Protein AF-A0A2N2TMZ2-F1 (afdb_monomer_lite)

Foldseek 3Di:
DDDPVPDDVVVQVVVVVVPDPDDDDDDLAQPPHPLDPCPDPVNVVLLVLQLQLLLVQDPNRNVLSVVLSVLCCSQAVPLSVLLSVLSVLLVVDDDLVSLLVSLVSLVVSLLVLLCLQFNADPDAQVPHHRHSVPSLVSLLSSLLVLDDPPDVCSVVSSVVLNVLSVVLNVLSVVSNPDDDDSSSNSNSSSSVSVSSSVSCVSHVPSRRPNNVNSVVVVVVVVVVVVVVVVVVVVVPDD

Sequence (238 aa):
MGNEDEKDEYETKELLKLGFATVDWEDRGAHQTIFDDFDTPQHFIQLKAVQGALASVLPNGDDDASELVMMLEDLNPKLFNALGSAVRALSAAKTEEDFAHVGISGRRYVEQLADALFPASTVPFNGRDVSAPKFKNRLWAFIDKSLPAEAPNRDNGLRSLGREIDRMIDAVNALLHGQPDQQSALRAFADLAKLTIALLQLDPAASRQPYRAFEQKIVDFFTQHFEDLRRGDGADAP

Structure (mmCIF, N/CA/C/O backbone):
data_AF-A0A2N2TMZ2-F1
#
_entry.id   AF-A0A2N2TMZ2-F1
#
loop_
_atom_site.group_PDB
_atom_site.id
_atom_site.type_symbol
_atom_site.label_atom_id
_atom_site.label_alt_id
_atom_site.label_comp_id
_atom_site.label_asym_id
_atom_site.label_entity_id
_atom_site.label_seq_id
_atom_site.pdbx_PDB_ins_code
_atom_site.Cartn_x
_atom_site.Cartn_y
_atom_site.Cartn_z
_atom_site.occupancy
_atom_site.B_iso_or_equiv
_atom_site.auth_seq_id
_atom_site.auth_comp_id
_atom_site.auth_asym_id
_atom_site.auth_atom_id
_atom_site.pdbx_PDB_model_num
ATOM 1 N N . MET A 1 1 ? 11.398 12.701 -14.801 1.00 52.47 1 MET A N 1
ATOM 2 C CA . MET A 1 1 ? 11.346 14.171 -14.683 1.00 52.47 1 MET A CA 1
ATOM 3 C C . MET A 1 1 ? 12.073 14.535 -13.401 1.00 52.47 1 MET A C 1
ATOM 5 O O . MET A 1 1 ? 11.442 14.642 -12.365 1.00 52.47 1 MET A O 1
ATOM 9 N N . GLY A 1 2 ? 13.400 14.642 -13.451 1.00 52.41 2 GLY A N 1
ATOM 10 C CA . GLY A 1 2 ? 14.211 15.080 -12.311 1.00 52.41 2 GLY A CA 1
ATOM 11 C C . GLY A 1 2 ? 15.045 16.281 -12.735 1.00 52.41 2 GLY A C 1
ATOM 12 O O . GLY A 1 2 ? 15.474 16.324 -13.890 1.00 52.41 2 GLY A O 1
ATOM 13 N N . ASN A 1 3 ? 15.240 17.251 -11.842 1.00 57.53 3 ASN A N 1
ATOM 14 C CA . ASN A 1 3 ? 16.141 18.375 -12.089 1.00 57.53 3 ASN A CA 1
ATOM 15 C C . ASN A 1 3 ? 17.568 17.830 -12.231 1.00 57.53 3 ASN A C 1
ATOM 17 O O . ASN A 1 3 ? 18.204 17.476 -11.242 1.00 57.53 3 ASN A O 1
ATOM 21 N N . GLU A 1 4 ? 18.077 17.726 -13.462 1.00 60.97 4 GLU A N 1
ATOM 22 C CA . GLU A 1 4 ? 19.467 17.305 -13.693 1.00 60.97 4 GLU A CA 1
ATOM 23 C C . GLU A 1 4 ? 20.467 18.286 -13.071 1.00 60.97 4 GLU A C 1
ATOM 25 O O . GLU A 1 4 ? 21.540 17.872 -12.644 1.00 60.97 4 GLU A O 1
ATOM 30 N N . ASP A 1 5 ? 20.059 19.548 -12.927 1.00 64.50 5 ASP A N 1
ATOM 31 C CA . ASP A 1 5 ? 20.839 20.625 -12.320 1.00 64.50 5 ASP A CA 1
ATOM 32 C C . ASP A 1 5 ? 21.028 20.471 -10.796 1.00 64.50 5 ASP A C 1
ATOM 34 O O . ASP A 1 5 ? 21.893 21.125 -10.217 1.00 64.50 5 ASP A O 1
ATOM 38 N N . GLU A 1 6 ? 20.248 19.606 -10.134 1.00 67.19 6 GLU A N 1
ATOM 39 C CA . GLU A 1 6 ? 20.353 19.328 -8.690 1.00 67.19 6 GLU A CA 1
ATOM 40 C C . GLU A 1 6 ? 21.213 18.093 -8.374 1.00 67.19 6 GLU A C 1
ATOM 42 O O . GLU A 1 6 ? 21.458 17.791 -7.205 1.00 67.19 6 GLU A O 1
ATOM 47 N N . LYS A 1 7 ? 21.695 17.371 -9.396 1.00 75.25 7 LYS A N 1
ATOM 48 C CA . LYS A 1 7 ? 22.526 16.179 -9.198 1.00 75.25 7 LYS A CA 1
ATOM 49 C C . LYS A 1 7 ? 23.945 16.573 -8.779 1.00 75.25 7 LYS A C 1
ATOM 51 O O . LYS A 1 7 ? 24.751 17.009 -9.599 1.00 75.25 7 LYS A O 1
ATOM 56 N N . ASP A 1 8 ? 24.283 16.349 -7.513 1.00 79.06 8 ASP A N 1
ATOM 57 C CA . ASP A 1 8 ? 25.649 16.500 -7.009 1.00 79.06 8 ASP A CA 1
ATOM 58 C C . ASP A 1 8 ? 26.537 15.282 -7.338 1.00 79.06 8 ASP A C 1
ATOM 60 O O . ASP A 1 8 ? 26.600 14.273 -6.626 1.00 79.06 8 ASP A O 1
ATOM 64 N N . GLU A 1 9 ? 27.293 15.377 -8.431 1.00 80.12 9 GLU A N 1
ATOM 65 C CA . GLU A 1 9 ? 28.252 14.336 -8.805 1.00 80.12 9 GLU A CA 1
ATOM 66 C C . GLU A 1 9 ? 29.344 14.076 -7.752 1.00 80.12 9 GLU A C 1
ATOM 68 O O . GLU A 1 9 ? 29.999 13.027 -7.802 1.00 80.12 9 GLU A O 1
ATOM 73 N N . TYR A 1 10 ? 29.605 15.016 -6.838 1.00 83.81 10 TYR A N 1
ATOM 74 C CA . TYR A 1 10 ? 30.615 14.843 -5.798 1.00 83.81 10 TYR A CA 1
ATOM 75 C C . TYR A 1 10 ? 30.203 13.753 -4.805 1.00 83.81 10 TYR A C 1
ATOM 77 O O . TYR A 1 10 ? 30.981 12.829 -4.561 1.00 83.81 10 TYR A O 1
ATOM 85 N N . GLU A 1 11 ? 28.968 13.799 -4.304 1.00 82.00 11 GLU A N 1
ATOM 86 C CA . GLU A 1 11 ? 28.440 12.814 -3.353 1.00 82.00 11 GLU A CA 1
ATOM 87 C C . GLU A 1 11 ? 28.419 11.401 -3.953 1.00 82.00 11 GLU A C 1
ATOM 89 O O . GLU A 1 11 ? 28.868 10.437 -3.327 1.00 82.00 11 GLU A O 1
ATOM 94 N N . THR A 1 12 ? 28.021 11.291 -5.224 1.00 85.69 12 THR A N 1
ATOM 95 C CA . THR A 1 12 ? 28.053 10.019 -5.966 1.00 85.69 12 THR A CA 1
ATOM 96 C C . THR A 1 12 ? 29.469 9.425 -5.992 1.00 85.69 12 THR A C 1
ATOM 98 O O . THR A 1 12 ? 29.664 8.230 -5.752 1.00 85.69 12 THR A O 1
ATOM 101 N N . LYS A 1 13 ? 30.487 10.260 -6.245 1.00 87.75 13 LYS A N 1
ATOM 102 C CA . LYS A 1 13 ? 31.897 9.835 -6.291 1.00 87.75 13 LYS A CA 1
ATOM 103 C C . LYS A 1 13 ? 32.423 9.433 -4.912 1.00 87.75 13 LYS A C 1
ATOM 105 O O . LYS A 1 13 ? 33.204 8.485 -4.834 1.00 87.75 13 LYS A O 1
ATOM 110 N N . GLU A 1 14 ? 32.022 10.114 -3.841 1.00 91.56 14 GLU A N 1
ATOM 111 C CA . GLU A 1 14 ? 32.416 9.749 -2.474 1.00 91.56 14 GLU A CA 1
ATOM 112 C C . GLU A 1 14 ? 31.798 8.414 -2.037 1.00 91.56 14 GLU A C 1
ATOM 114 O O . GLU A 1 14 ? 32.508 7.556 -1.514 1.00 91.56 14 GLU A O 1
ATOM 119 N N . LEU A 1 15 ? 30.520 8.170 -2.340 1.00 89.44 15 LEU A N 1
ATOM 120 C CA . LEU A 1 15 ? 29.873 6.888 -2.045 1.00 89.44 15 LEU A CA 1
ATOM 121 C C . LEU A 1 15 ? 30.542 5.727 -2.799 1.00 89.44 15 LEU A C 1
ATOM 123 O O . LEU A 1 15 ? 30.844 4.693 -2.206 1.00 89.44 15 LEU A O 1
ATOM 127 N N . LEU A 1 16 ? 30.899 5.899 -4.074 1.00 91.00 16 LEU A N 1
ATOM 128 C CA . LEU A 1 16 ? 31.661 4.874 -4.802 1.00 91.00 16 LEU A CA 1
ATOM 129 C C . LEU A 1 16 ? 33.028 4.586 -4.150 1.00 91.00 16 LEU A C 1
ATOM 131 O O . LEU A 1 16 ? 33.437 3.428 -4.056 1.00 91.00 16 LEU A O 1
ATOM 135 N N . LYS A 1 17 ? 33.724 5.611 -3.636 1.00 92.75 17 LYS A N 1
ATOM 136 C CA . LYS A 1 17 ? 34.998 5.432 -2.909 1.00 92.75 17 LYS A CA 1
ATOM 137 C C . LYS A 1 17 ? 34.835 4.674 -1.592 1.00 92.75 17 LYS A C 1
ATOM 139 O O . LYS A 1 17 ? 35.769 3.989 -1.179 1.00 92.75 17 LYS A O 1
ATOM 144 N N . LEU A 1 18 ? 33.672 4.770 -0.949 1.00 93.88 18 LEU A N 1
ATOM 145 C CA . LEU A 1 18 ? 33.341 4.016 0.264 1.00 93.88 18 LEU A CA 1
ATOM 146 C C . LEU A 1 18 ? 33.031 2.532 -0.009 1.00 93.88 18 LEU A C 1
ATOM 148 O O . LEU A 1 18 ? 32.805 1.776 0.934 1.00 93.88 18 LEU A O 1
ATOM 152 N N . GLY A 1 19 ? 33.071 2.094 -1.273 1.00 91.31 19 GLY A N 1
ATOM 153 C CA . GLY A 1 19 ? 32.939 0.688 -1.656 1.00 91.31 19 GLY A CA 1
ATOM 154 C C . GLY A 1 19 ? 31.527 0.268 -2.064 1.00 91.31 19 GLY A C 1
ATOM 155 O O . GLY A 1 19 ? 31.275 -0.928 -2.214 1.00 91.31 19 GLY A O 1
ATOM 156 N N . PHE A 1 20 ? 30.609 1.218 -2.269 1.00 89.06 20 PHE A N 1
ATOM 157 C CA . PHE A 1 20 ? 29.314 0.921 -2.879 1.00 89.06 20 PHE A CA 1
ATOM 158 C C . PHE A 1 20 ? 29.511 0.495 -4.341 1.00 89.06 20 PHE A C 1
ATOM 160 O O . PHE A 1 20 ? 30.222 1.149 -5.099 1.00 89.06 20 PHE A O 1
ATOM 167 N N . ALA A 1 21 ? 28.882 -0.614 -4.739 1.00 84.44 21 ALA A N 1
ATOM 168 C CA . ALA A 1 21 ? 29.056 -1.187 -6.077 1.00 84.44 21 ALA A CA 1
ATOM 169 C C . ALA A 1 21 ? 28.396 -0.343 -7.181 1.00 84.44 21 ALA A C 1
ATOM 171 O O . ALA A 1 21 ? 28.907 -0.267 -8.297 1.00 84.44 21 ALA A O 1
ATOM 172 N N . THR A 1 22 ? 27.264 0.284 -6.864 1.00 82.69 22 THR A N 1
ATOM 173 C CA . THR A 1 22 ? 26.482 1.137 -7.763 1.00 82.69 22 THR A CA 1
ATOM 174 C C . THR A 1 22 ? 25.854 2.260 -6.952 1.00 82.69 22 THR A C 1
ATOM 176 O O . THR A 1 22 ? 25.283 1.999 -5.893 1.00 82.69 22 THR A O 1
ATOM 179 N N . VAL A 1 23 ? 25.938 3.486 -7.457 1.00 82.50 23 VAL A N 1
ATOM 180 C CA . VAL A 1 23 ? 25.307 4.674 -6.875 1.00 82.50 23 VAL A CA 1
ATOM 181 C C . VAL A 1 23 ? 24.628 5.405 -8.021 1.00 82.50 23 VAL A C 1
ATOM 183 O O . VAL A 1 23 ? 25.269 5.660 -9.039 1.00 82.50 23 VAL A O 1
ATOM 186 N N . ASP A 1 24 ? 23.339 5.684 -7.873 1.00 79.56 24 ASP A N 1
ATOM 187 C CA . ASP A 1 24 ? 22.538 6.384 -8.872 1.00 79.56 24 ASP A CA 1
ATOM 188 C C . ASP A 1 24 ? 21.505 7.267 -8.169 1.00 79.56 24 ASP A C 1
ATOM 190 O O . ASP A 1 24 ? 21.185 7.058 -6.995 1.00 79.56 24 ASP A O 1
ATOM 194 N N . TRP A 1 25 ? 20.995 8.250 -8.897 1.00 81.00 25 TRP A N 1
ATOM 195 C CA . TRP A 1 25 ? 19.948 9.141 -8.424 1.00 81.00 25 TRP A CA 1
ATOM 196 C C . TRP A 1 25 ? 18.593 8.439 -8.462 1.00 81.00 25 TRP A C 1
ATOM 198 O O . TRP A 1 25 ? 18.271 7.714 -9.403 1.00 81.00 25 TRP A O 1
ATOM 208 N N . GLU A 1 26 ? 17.776 8.671 -7.439 1.00 77.38 26 GLU A N 1
ATOM 209 C CA . GLU A 1 26 ? 16.423 8.127 -7.387 1.00 77.38 26 GLU A CA 1
ATOM 210 C C . GLU A 1 26 ? 15.497 8.864 -8.365 1.00 77.38 26 GLU A C 1
ATOM 212 O O . GLU A 1 26 ? 15.385 10.091 -8.340 1.00 77.38 26 GLU A O 1
ATOM 217 N N . ASP A 1 27 ? 14.796 8.112 -9.219 1.00 82.00 27 ASP A N 1
ATOM 218 C CA . ASP A 1 27 ? 13.692 8.655 -10.008 1.00 82.00 27 ASP A CA 1
ATOM 219 C C . ASP A 1 27 ? 12.448 8.786 -9.123 1.00 82.00 27 ASP A C 1
ATOM 221 O O . ASP A 1 27 ? 11.776 7.797 -8.824 1.00 82.00 27 ASP A O 1
ATOM 225 N N . ARG A 1 28 ? 12.134 10.024 -8.731 1.00 81.06 28 ARG A N 1
ATOM 226 C CA . ARG A 1 28 ? 10.928 10.369 -7.962 1.00 81.06 28 ARG A CA 1
ATOM 227 C C . ARG A 1 28 ? 9.673 10.490 -8.835 1.00 81.06 28 ARG A C 1
ATOM 229 O O . ARG A 1 28 ? 8.671 11.056 -8.413 1.00 81.06 28 ARG A O 1
ATOM 236 N N . GLY A 1 29 ? 9.697 10.002 -10.072 1.00 86.94 29 GLY A N 1
ATOM 237 C CA . GLY A 1 29 ? 8.511 9.955 -10.918 1.00 86.94 29 GLY A CA 1
ATOM 238 C C . GLY A 1 29 ? 8.014 11.342 -11.307 1.00 86.94 29 GLY A C 1
ATOM 239 O O . GLY A 1 29 ? 8.749 12.131 -11.904 1.00 86.94 29 GLY A O 1
ATOM 240 N N . ALA A 1 30 ? 6.741 11.615 -11.014 1.00 89.31 30 ALA A N 1
ATOM 241 C CA . ALA A 1 30 ? 6.108 12.908 -11.270 1.00 89.31 30 ALA A CA 1
ATOM 242 C C . ALA A 1 30 ? 5.713 13.651 -9.982 1.00 89.31 30 ALA A C 1
ATOM 244 O O . ALA A 1 30 ? 4.910 14.586 -10.050 1.00 89.31 30 ALA A O 1
ATOM 245 N N . HIS A 1 31 ? 6.286 13.263 -8.838 1.00 87.12 31 HIS A N 1
ATOM 246 C CA . HIS A 1 31 ? 6.107 13.978 -7.576 1.00 87.12 31 HIS A CA 1
ATOM 247 C C . HIS A 1 31 ? 6.485 15.459 -7.716 1.00 87.12 31 HIS A C 1
ATOM 249 O O . HIS A 1 31 ? 7.440 15.799 -8.416 1.00 87.12 31 HIS A O 1
ATOM 255 N N . GLN A 1 32 ? 5.734 16.337 -7.046 1.00 86.62 32 GLN A N 1
ATOM 256 C CA . GLN A 1 32 ? 5.909 17.798 -7.053 1.00 86.62 32 GLN A CA 1
ATOM 257 C C . GLN A 1 32 ? 5.832 18.448 -8.448 1.00 86.62 32 GLN A C 1
ATOM 259 O O . GLN A 1 32 ? 6.293 19.571 -8.657 1.00 86.62 32 GLN A O 1
ATOM 264 N N . THR A 1 33 ? 5.236 17.760 -9.424 1.00 89.56 33 THR A N 1
ATOM 265 C CA . THR A 1 33 ? 4.959 18.318 -10.753 1.00 89.56 33 THR A CA 1
ATOM 266 C C . THR A 1 33 ? 3.472 18.630 -10.916 1.00 89.56 33 THR A C 1
ATOM 268 O O . THR A 1 33 ? 2.650 18.322 -10.060 1.00 89.56 33 THR A O 1
ATOM 271 N N . ILE A 1 34 ? 3.084 19.168 -12.075 1.00 89.50 34 ILE A N 1
ATOM 272 C CA . ILE A 1 34 ? 1.669 19.364 -12.438 1.00 89.50 34 ILE A CA 1
ATOM 273 C C . ILE A 1 34 ? 0.852 18.058 -12.504 1.00 89.50 34 ILE A C 1
ATOM 275 O O . ILE A 1 34 ? -0.376 18.109 -12.617 1.00 89.50 34 ILE A O 1
ATOM 279 N N . PHE A 1 35 ? 1.521 16.902 -12.493 1.00 92.50 35 PHE A N 1
ATOM 280 C CA . PHE A 1 35 ? 0.886 15.588 -12.504 1.00 92.50 35 PHE A CA 1
ATOM 281 C C . PHE A 1 35 ? 0.707 14.995 -11.105 1.00 92.50 35 PHE A C 1
ATOM 283 O O . PHE A 1 35 ? 0.058 13.958 -11.000 1.00 92.50 35 PHE A O 1
ATOM 290 N N . ASP A 1 36 ? 1.246 15.634 -10.064 1.00 90.69 36 ASP A N 1
ATOM 291 C CA . ASP A 1 36 ? 1.113 15.184 -8.682 1.00 90.69 36 ASP A CA 1
ATOM 292 C C . ASP A 1 36 ? -0.256 15.584 -8.110 1.00 90.69 36 ASP A C 1
ATOM 294 O O . ASP A 1 36 ? -0.516 16.750 -7.812 1.00 90.69 36 ASP A O 1
ATOM 298 N N . ASP A 1 37 ? -1.162 14.615 -7.989 1.00 89.94 37 ASP A N 1
ATOM 299 C CA . ASP A 1 37 ? -2.472 14.778 -7.355 1.00 89.94 37 ASP A CA 1
ATOM 300 C C . ASP A 1 37 ? -2.465 14.461 -5.847 1.00 89.94 37 ASP A C 1
ATOM 302 O O . ASP A 1 37 ? -3.504 14.567 -5.184 1.00 89.94 37 ASP A O 1
ATOM 306 N N . PHE A 1 38 ? -1.300 14.121 -5.290 1.00 89.44 38 PHE A N 1
ATOM 307 C CA . PHE A 1 38 ? -1.101 13.820 -3.876 1.00 89.44 38 PHE A CA 1
ATOM 308 C C . PHE A 1 38 ? -0.489 15.000 -3.109 1.00 89.44 38 PHE A C 1
ATOM 310 O O . PHE A 1 38 ? -0.705 15.100 -1.902 1.00 89.44 38 PHE A O 1
ATOM 317 N N . ASP A 1 39 ? 0.137 15.970 -3.782 1.00 89.00 39 ASP A N 1
ATOM 318 C CA . ASP A 1 39 ? 0.570 17.239 -3.172 1.00 89.00 39 ASP A CA 1
ATOM 319 C C . ASP A 1 39 ? -0.610 18.210 -2.951 1.00 89.00 39 ASP A C 1
ATOM 321 O O . ASP A 1 39 ? -0.744 19.272 -3.566 1.00 89.00 39 ASP A O 1
ATOM 325 N N . THR A 1 40 ? -1.549 17.811 -2.087 1.00 90.25 40 THR A N 1
ATOM 326 C CA . THR A 1 40 ? -2.740 18.602 -1.753 1.00 90.25 40 THR A CA 1
ATOM 327 C C . THR A 1 40 ? -3.001 18.632 -0.247 1.00 90.25 40 THR A C 1
ATOM 329 O O . THR A 1 40 ? -2.791 17.632 0.448 1.00 90.25 40 THR A O 1
ATOM 332 N N . PRO A 1 41 ? -3.564 19.731 0.298 1.00 92.75 41 PRO A N 1
ATOM 333 C CA . PRO A 1 41 ? -3.942 19.790 1.711 1.00 92.75 41 PRO A CA 1
ATOM 334 C C . PRO A 1 41 ? -4.856 18.635 2.145 1.00 92.75 41 PRO A C 1
ATOM 336 O O . PRO A 1 41 ? -4.727 18.115 3.252 1.00 92.75 41 PRO A O 1
ATOM 339 N N . GLN A 1 42 ? -5.773 18.205 1.275 1.00 89.44 42 GLN A N 1
ATOM 340 C CA . GLN A 1 42 ? -6.687 17.095 1.543 1.00 89.44 42 GLN A CA 1
ATOM 341 C C . GLN A 1 42 ? -5.944 15.764 1.698 1.00 89.44 42 GLN A C 1
ATOM 343 O O . GLN A 1 42 ? -6.284 14.983 2.592 1.00 89.44 42 GLN A O 1
ATOM 348 N N . HIS A 1 43 ? -4.924 15.518 0.873 1.00 90.25 43 HIS A N 1
ATOM 349 C CA . HIS A 1 43 ? -4.088 14.330 0.991 1.00 90.25 43 HIS A CA 1
ATOM 350 C C . HIS A 1 43 ? -3.268 14.347 2.290 1.00 90.25 43 HIS A C 1
ATOM 352 O O . HIS A 1 43 ? -3.286 13.366 3.031 1.00 90.25 43 HIS A O 1
ATOM 358 N N . PHE A 1 44 ? -2.668 15.483 2.663 1.00 90.75 44 PHE A N 1
ATOM 359 C CA . PHE A 1 44 ? -1.931 15.605 3.931 1.00 90.75 44 PHE A CA 1
ATOM 360 C C . PHE A 1 44 ? -2.814 15.427 5.176 1.00 90.75 44 PHE A C 1
ATOM 362 O O . PHE A 1 44 ? -2.400 14.800 6.154 1.00 90.75 44 PHE A O 1
ATOM 369 N N . ILE A 1 45 ? -4.064 15.902 5.142 1.00 91.31 45 ILE A N 1
ATOM 370 C CA . ILE A 1 45 ? -5.043 15.634 6.210 1.00 91.31 45 ILE A CA 1
ATOM 371 C C . ILE A 1 45 ? -5.316 14.129 6.322 1.00 91.31 45 ILE A C 1
ATOM 373 O O . ILE A 1 45 ? -5.387 13.586 7.427 1.00 91.31 45 ILE A O 1
ATOM 377 N N . GLN A 1 46 ? -5.457 13.442 5.187 1.00 89.88 46 GLN A N 1
ATOM 378 C CA . GLN A 1 46 ? -5.635 11.995 5.161 1.00 89.88 46 GLN A CA 1
ATOM 379 C C . GLN A 1 46 ? -4.402 11.261 5.704 1.00 89.88 46 GLN A C 1
ATOM 381 O O . GLN A 1 46 ? -4.576 10.370 6.535 1.00 89.88 46 GLN A O 1
ATOM 386 N N . LEU A 1 47 ? -3.190 11.653 5.297 1.00 92.25 47 LEU A N 1
ATOM 387 C CA . LEU A 1 47 ? -1.930 11.111 5.820 1.00 92.25 47 LEU A CA 1
ATOM 388 C C . LEU A 1 47 ? -1.903 11.187 7.349 1.00 92.25 47 LEU A C 1
ATOM 390 O O . LEU A 1 47 ? -1.715 10.170 8.021 1.00 92.25 47 LEU A O 1
ATOM 394 N N . LYS A 1 48 ? -2.207 12.363 7.915 1.00 93.88 48 LYS A N 1
ATOM 395 C CA . LYS A 1 48 ? -2.190 12.549 9.370 1.00 93.88 48 LYS A CA 1
ATOM 396 C C . LYS A 1 48 ? -3.269 11.743 10.094 1.00 93.88 48 LYS A C 1
ATOM 398 O O . LYS A 1 48 ? -3.013 11.220 11.178 1.00 93.88 48 LYS A O 1
ATOM 403 N N . ALA A 1 49 ? -4.458 11.610 9.504 1.00 92.50 49 ALA A N 1
ATOM 404 C CA . ALA A 1 49 ? -5.531 10.797 10.072 1.00 92.50 49 ALA A CA 1
ATOM 405 C C . ALA A 1 49 ? -5.155 9.306 10.132 1.00 92.50 49 ALA A C 1
ATOM 407 O O . ALA A 1 49 ? -5.433 8.639 11.129 1.00 92.50 49 ALA A O 1
ATOM 408 N N . VAL A 1 50 ? -4.499 8.791 9.088 1.00 94.25 50 VAL A N 1
ATOM 409 C CA . VAL A 1 50 ? -4.009 7.406 9.053 1.00 94.25 50 VAL A CA 1
ATOM 410 C C . VAL A 1 50 ? -2.878 7.210 10.055 1.00 94.25 50 VAL A C 1
ATOM 412 O O . VAL A 1 50 ? -2.934 6.255 10.825 1.00 94.25 50 VAL A O 1
ATOM 415 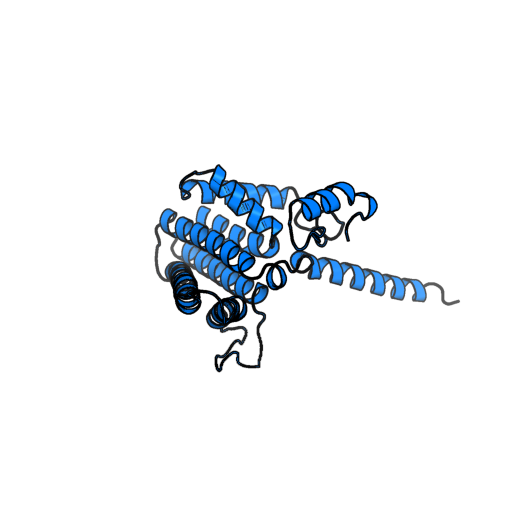N N . GLN A 1 51 ? -1.910 8.132 10.105 1.00 95.62 51 GLN A N 1
ATOM 416 C CA . GLN A 1 51 ? -0.826 8.096 11.088 1.00 95.62 51 GLN A CA 1
ATOM 417 C C . GLN A 1 51 ? -1.385 8.007 12.515 1.00 95.62 51 GLN A C 1
ATOM 419 O O . GLN A 1 51 ? -1.023 7.100 13.256 1.00 95.62 51 GLN A O 1
ATOM 424 N N . GLY A 1 52 ? -2.317 8.894 12.880 1.00 95.69 52 GLY A N 1
ATOM 425 C CA . GLY A 1 52 ? -2.906 8.905 14.221 1.00 95.69 52 GLY A CA 1
ATOM 426 C C . GLY A 1 52 ? -3.682 7.628 14.554 1.00 95.69 52 GLY A C 1
ATOM 427 O O . GLY A 1 52 ? -3.624 7.144 15.683 1.00 95.69 52 GLY A O 1
ATOM 428 N N . ALA A 1 53 ? -4.373 7.039 13.573 1.00 94.94 53 ALA A N 1
ATOM 429 C CA . ALA A 1 53 ? -5.040 5.757 13.768 1.00 94.94 53 ALA A CA 1
ATOM 430 C C . ALA A 1 53 ? -4.015 4.640 14.035 1.00 94.94 53 ALA A C 1
ATOM 432 O O . ALA A 1 53 ? -4.101 3.952 15.053 1.00 94.94 53 ALA A O 1
ATOM 433 N N . LEU A 1 54 ? -3.009 4.490 13.170 1.00 95.06 54 LEU A N 1
ATOM 434 C CA . LEU A 1 54 ? -2.007 3.426 13.289 1.00 95.06 54 LEU A CA 1
ATOM 435 C C . LEU A 1 54 ? -1.128 3.575 14.541 1.00 95.06 54 LEU A C 1
ATOM 437 O O . LEU A 1 54 ? -0.797 2.568 15.164 1.00 95.06 54 LEU A O 1
ATOM 441 N N . ALA A 1 55 ? -0.829 4.802 14.972 1.00 96.19 55 ALA A N 1
ATOM 442 C CA . ALA A 1 55 ? -0.072 5.065 16.197 1.00 96.19 55 ALA A CA 1
ATOM 443 C C . ALA A 1 55 ? -0.703 4.405 17.434 1.00 96.19 55 ALA A C 1
ATOM 445 O O . ALA A 1 55 ? -0.002 3.909 18.308 1.00 96.19 55 ALA A O 1
ATOM 446 N N . SER A 1 56 ? -2.034 4.299 17.494 1.00 94.50 56 SER A N 1
ATOM 447 C CA . SER A 1 56 ? -2.722 3.682 18.639 1.00 94.50 56 SER A CA 1
ATOM 448 C C . SER A 1 56 ? -2.497 2.167 18.793 1.00 94.50 56 SER A C 1
ATOM 450 O O . SER A 1 56 ? -2.859 1.588 19.822 1.00 94.50 56 SER A O 1
ATOM 452 N N . VAL A 1 57 ? -1.925 1.508 17.779 1.00 94.62 57 VAL A N 1
ATOM 453 C CA . VAL A 1 57 ? -1.687 0.056 17.762 1.00 94.62 57 VAL A CA 1
ATOM 454 C C . VAL A 1 57 ? -0.230 -0.331 17.515 1.00 94.62 57 VAL A C 1
ATOM 456 O O . VAL A 1 57 ? 0.096 -1.517 17.604 1.00 94.62 57 VAL A O 1
ATOM 459 N N . LEU A 1 58 ? 0.637 0.637 17.216 1.00 94.69 58 LEU A N 1
ATOM 460 C CA . LEU A 1 58 ? 2.056 0.406 16.971 1.00 94.69 58 LEU A CA 1
ATOM 461 C C . LEU A 1 58 ? 2.880 0.514 18.268 1.00 94.69 58 LEU A C 1
ATOM 463 O O . LEU A 1 58 ? 2.542 1.322 19.133 1.00 94.69 58 LEU A O 1
ATOM 467 N N . PRO A 1 59 ? 3.955 -0.286 18.424 1.00 91.19 59 PRO A N 1
ATOM 468 C CA . PRO A 1 59 ? 4.760 -0.316 19.647 1.00 91.19 59 PRO A CA 1
ATOM 469 C C . PRO A 1 59 ? 5.327 1.043 20.074 1.00 91.19 59 PRO A C 1
ATOM 471 O O . PRO A 1 59 ? 5.211 1.383 21.250 1.00 91.19 59 PRO A O 1
ATOM 474 N N . ASN A 1 60 ? 5.888 1.821 19.139 1.00 93.12 60 ASN A N 1
ATOM 475 C CA . ASN A 1 60 ? 6.439 3.155 19.422 1.00 93.12 60 ASN A CA 1
ATOM 476 C C . ASN A 1 60 ? 5.487 4.292 19.016 1.00 93.12 60 ASN A C 1
ATOM 478 O O . ASN A 1 60 ? 5.904 5.437 18.856 1.00 93.12 60 ASN A O 1
ATOM 482 N N . GLY A 1 61 ? 4.198 3.987 18.849 1.00 94.12 61 GLY A N 1
ATOM 483 C CA . GLY A 1 61 ? 3.167 4.986 18.599 1.00 94.12 61 GLY A CA 1
ATOM 484 C C . GLY A 1 61 ? 3.414 5.831 17.349 1.00 94.12 61 GLY A C 1
ATOM 485 O O . GLY A 1 61 ? 3.418 5.313 16.231 1.00 94.12 61 GLY A O 1
ATOM 486 N N . ASP A 1 62 ? 3.569 7.140 17.553 1.00 93.25 62 ASP A N 1
ATOM 487 C CA . ASP A 1 62 ? 3.672 8.137 16.484 1.00 93.25 62 ASP A CA 1
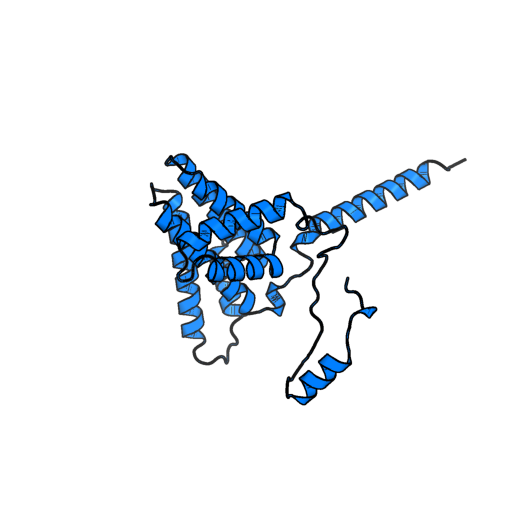ATOM 488 C C . ASP A 1 62 ? 4.925 7.980 15.617 1.00 93.25 62 ASP A C 1
ATOM 490 O O . ASP A 1 62 ? 4.838 8.260 14.420 1.00 93.25 62 ASP A O 1
ATOM 494 N N . ASP A 1 63 ? 6.045 7.518 16.184 1.00 93.12 63 ASP A N 1
ATOM 495 C CA . ASP A 1 63 ? 7.314 7.366 15.461 1.00 93.12 63 ASP A CA 1
ATOM 496 C C . ASP A 1 63 ? 7.191 6.262 14.400 1.00 93.12 63 ASP A C 1
ATOM 498 O O . ASP A 1 63 ? 7.335 6.526 13.204 1.00 93.12 63 ASP A O 1
ATOM 502 N N . ASP A 1 64 ? 6.792 5.056 14.827 1.00 92.94 64 ASP A N 1
ATOM 503 C CA . ASP A 1 64 ? 6.551 3.919 13.928 1.00 92.94 64 ASP A CA 1
ATOM 504 C C . ASP A 1 64 ? 5.466 4.256 12.891 1.00 92.94 64 ASP A C 1
ATOM 506 O O . ASP A 1 64 ? 5.556 3.864 11.728 1.00 92.94 64 ASP A O 1
ATOM 510 N N . ALA A 1 65 ? 4.409 4.969 13.302 1.00 94.12 65 ALA A N 1
ATOM 511 C CA . ALA A 1 65 ? 3.330 5.354 12.399 1.00 94.12 65 ALA A CA 1
ATOM 512 C C . ALA A 1 65 ? 3.800 6.365 11.348 1.00 94.12 65 ALA A C 1
ATOM 514 O O . ALA A 1 65 ? 3.381 6.279 10.194 1.00 94.12 65 ALA A O 1
ATOM 515 N N . SER A 1 66 ? 4.645 7.323 11.740 1.00 93.44 66 SER A N 1
ATOM 516 C CA . SER A 1 66 ? 5.205 8.322 10.831 1.00 93.44 66 SER A CA 1
ATOM 517 C C . SER A 1 66 ? 6.075 7.655 9.777 1.00 93.44 66 SER A C 1
ATOM 519 O O . SER A 1 66 ? 5.873 7.889 8.589 1.00 93.44 66 SER A O 1
ATOM 521 N N . GLU A 1 67 ? 6.993 6.786 10.203 1.00 91.88 67 GLU A N 1
ATOM 522 C CA . GLU A 1 67 ? 7.894 6.063 9.306 1.00 91.88 67 GLU A CA 1
ATOM 523 C C . GLU A 1 67 ? 7.106 5.205 8.307 1.00 91.88 67 GLU A C 1
ATOM 525 O O . GLU A 1 67 ? 7.335 5.257 7.100 1.00 91.88 67 GLU A O 1
ATOM 530 N N . LEU A 1 68 ? 6.110 4.469 8.804 1.00 92.25 68 LEU A N 1
ATOM 531 C CA . LEU A 1 68 ? 5.263 3.602 7.993 1.00 92.25 68 LEU A CA 1
ATOM 532 C C . LEU A 1 68 ? 4.472 4.378 6.933 1.00 92.25 68 LEU A C 1
ATOM 534 O O . LEU A 1 68 ? 4.377 3.942 5.787 1.00 92.25 68 LEU A O 1
ATOM 538 N N . VAL A 1 69 ? 3.891 5.517 7.315 1.00 92.81 69 VAL A N 1
ATOM 539 C CA . VAL A 1 69 ? 3.122 6.364 6.399 1.00 92.81 69 VAL A CA 1
ATOM 540 C C . VAL A 1 69 ? 4.033 7.004 5.352 1.00 92.81 69 VAL A C 1
ATOM 542 O O . VAL A 1 69 ? 3.676 6.970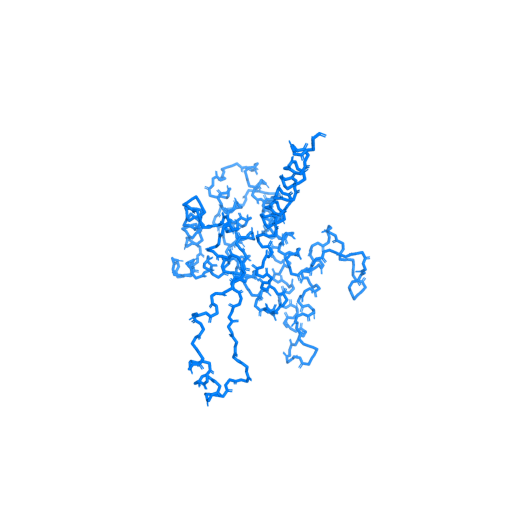 4.178 1.00 92.81 69 VAL A O 1
ATOM 545 N N . MET A 1 70 ? 5.204 7.513 5.749 1.00 90.12 70 MET A N 1
ATOM 546 C CA . MET A 1 70 ? 6.187 8.082 4.819 1.00 90.12 70 MET A CA 1
ATOM 547 C C . MET A 1 70 ? 6.646 7.046 3.792 1.00 90.12 70 MET A C 1
ATOM 549 O O . MET A 1 70 ? 6.526 7.280 2.597 1.00 90.12 70 MET A O 1
ATOM 553 N N . MET A 1 71 ? 7.062 5.858 4.243 1.00 88.81 71 MET A N 1
ATOM 554 C CA . MET A 1 71 ? 7.501 4.794 3.337 1.00 88.81 71 MET A CA 1
ATOM 555 C C . MET A 1 71 ? 6.403 4.365 2.356 1.00 88.81 71 MET A C 1
ATOM 557 O O . MET A 1 71 ? 6.685 4.089 1.194 1.00 88.81 71 MET A O 1
ATOM 561 N N . LEU A 1 72 ? 5.147 4.270 2.802 1.00 88.69 72 LEU A N 1
ATOM 562 C CA . LEU A 1 72 ? 4.042 3.906 1.913 1.00 88.69 72 LEU A CA 1
ATOM 563 C C . LEU A 1 72 ? 3.719 4.999 0.890 1.00 88.69 72 LEU A C 1
ATOM 565 O O . LEU A 1 72 ? 3.352 4.662 -0.236 1.00 88.69 72 LEU A O 1
ATOM 569 N N . GLU A 1 73 ? 3.817 6.267 1.285 1.00 88.50 73 GLU A N 1
ATOM 570 C CA . GLU A 1 73 ? 3.594 7.411 0.401 1.00 88.50 73 GLU A CA 1
ATOM 571 C C . GLU A 1 73 ? 4.692 7.495 -0.660 1.00 88.50 73 GLU A C 1
ATOM 573 O O . GLU A 1 73 ? 4.360 7.455 -1.841 1.00 88.50 73 GLU A O 1
ATOM 578 N N . ASP A 1 74 ? 5.963 7.431 -0.254 1.00 83.50 74 ASP A N 1
ATOM 579 C CA . ASP A 1 74 ? 7.111 7.457 -1.168 1.00 83.50 74 ASP A CA 1
ATOM 580 C C . ASP A 1 74 ? 7.091 6.279 -2.160 1.00 83.50 74 ASP A C 1
ATOM 582 O O . ASP A 1 74 ? 7.473 6.416 -3.322 1.00 83.50 74 ASP A O 1
ATOM 586 N N . LEU A 1 75 ? 6.661 5.090 -1.719 1.00 80.25 75 LEU A N 1
ATOM 587 C CA . LEU A 1 75 ? 6.659 3.907 -2.582 1.00 80.25 75 LEU A CA 1
ATOM 588 C C . LEU A 1 75 ? 5.463 3.867 -3.536 1.00 80.25 75 LEU A C 1
ATOM 590 O O . LEU A 1 75 ? 5.606 3.425 -4.678 1.00 80.25 75 LEU A O 1
ATOM 594 N N . ASN A 1 76 ? 4.261 4.212 -3.060 1.00 84.44 76 ASN A N 1
ATOM 595 C CA . ASN A 1 76 ? 3.056 4.188 -3.885 1.00 84.44 76 ASN A CA 1
ATOM 596 C C . ASN A 1 76 ? 1.892 4.973 -3.236 1.00 84.44 76 ASN A C 1
ATOM 598 O O . ASN A 1 76 ? 1.060 4.382 -2.526 1.00 84.44 76 ASN A O 1
ATOM 602 N N . PRO A 1 77 ? 1.725 6.268 -3.550 1.00 87.25 77 PRO A N 1
ATOM 603 C CA . PRO A 1 77 ? 0.715 7.105 -2.899 1.00 87.25 77 PRO A CA 1
ATOM 604 C C . PRO A 1 77 ? -0.726 6.688 -3.260 1.00 87.25 77 PRO A C 1
ATOM 606 O O . PRO A 1 77 ? -1.670 6.870 -2.483 1.00 87.25 77 PRO A O 1
ATOM 609 N N . LYS A 1 78 ? -0.918 6.003 -4.397 1.00 87.44 78 LYS A N 1
ATOM 610 C CA . LYS A 1 78 ? -2.207 5.410 -4.788 1.00 87.44 78 LYS A CA 1
ATOM 611 C C . LYS A 1 78 ? -2.588 4.216 -3.906 1.00 87.44 78 LYS A C 1
ATOM 613 O O . LYS A 1 78 ? -3.734 4.140 -3.457 1.00 87.44 78 LYS A O 1
ATOM 618 N N . LEU A 1 79 ? -1.644 3.313 -3.619 1.00 88.12 79 LEU A N 1
ATOM 619 C CA . LEU A 1 79 ? -1.856 2.230 -2.651 1.00 88.12 79 LEU A CA 1
ATOM 620 C C . LEU A 1 79 ? -2.090 2.796 -1.251 1.00 88.12 79 LEU A C 1
ATOM 622 O O . LEU A 1 79 ? -3.014 2.348 -0.566 1.00 88.12 79 LEU A O 1
ATOM 626 N N . PHE A 1 80 ? -1.320 3.812 -0.848 1.00 90.75 80 PHE A N 1
ATOM 627 C CA . PHE A 1 80 ? -1.548 4.504 0.416 1.00 90.75 80 PHE A CA 1
ATOM 628 C C . PHE A 1 80 ? -2.982 5.047 0.511 1.00 90.75 80 PHE A C 1
ATOM 630 O O . PHE A 1 80 ? -3.666 4.818 1.508 1.00 90.75 80 PHE A O 1
ATOM 637 N N . ASN A 1 81 ? -3.499 5.693 -0.537 1.00 90.00 81 ASN A N 1
ATOM 638 C CA . ASN A 1 81 ? -4.868 6.210 -0.544 1.00 90.00 81 ASN A CA 1
ATOM 639 C C . ASN A 1 81 ? -5.936 5.122 -0.352 1.00 90.00 81 ASN A C 1
ATOM 641 O O . ASN A 1 81 ? -6.934 5.355 0.344 1.00 90.00 81 ASN A O 1
ATOM 645 N N . ALA A 1 82 ? -5.735 3.936 -0.928 1.00 91.50 82 ALA A N 1
ATOM 646 C CA . ALA A 1 82 ? -6.628 2.800 -0.724 1.00 91.50 82 ALA A CA 1
ATOM 647 C C . ALA A 1 82 ? -6.566 2.279 0.722 1.00 91.50 82 ALA A C 1
ATOM 649 O O . ALA A 1 82 ? -7.619 2.101 1.343 1.00 91.50 82 ALA A O 1
ATOM 650 N N . LEU A 1 83 ? -5.365 2.132 1.295 1.00 92.81 83 LEU A N 1
ATOM 651 C CA . LEU A 1 83 ? -5.192 1.765 2.706 1.00 92.81 83 LEU A CA 1
ATOM 652 C C . LEU A 1 83 ? -5.839 2.804 3.628 1.00 92.81 83 LEU A C 1
ATOM 654 O O . LEU A 1 83 ? -6.631 2.465 4.504 1.00 92.81 83 LEU A O 1
ATOM 658 N N . GLY A 1 84 ? -5.545 4.083 3.404 1.00 92.44 84 GLY A N 1
ATOM 659 C CA . GLY A 1 84 ? -6.047 5.181 4.217 1.00 92.44 84 GLY A CA 1
ATOM 660 C C . GLY A 1 84 ? -7.561 5.347 4.144 1.00 92.44 84 GLY A C 1
ATOM 661 O O . GLY A 1 84 ? -8.190 5.779 5.110 1.00 92.44 84 GLY A O 1
ATOM 662 N N . SER A 1 85 ? -8.182 4.958 3.031 1.00 91.81 85 SER A N 1
ATOM 663 C CA . SER A 1 85 ? -9.641 4.872 2.935 1.00 91.81 85 SER A CA 1
ATOM 664 C C . SER A 1 85 ? -10.202 3.742 3.800 1.00 91.81 85 SER A C 1
ATOM 666 O O . SER A 1 85 ? -11.177 3.969 4.515 1.00 91.81 85 SER A O 1
ATOM 668 N N . ALA A 1 86 ? -9.562 2.568 3.815 1.00 93.50 86 ALA A N 1
ATOM 669 C CA . ALA A 1 86 ? -9.968 1.460 4.679 1.00 93.50 86 ALA A CA 1
ATOM 670 C C . ALA A 1 86 ? -9.787 1.795 6.172 1.00 93.50 86 ALA A C 1
ATOM 672 O O . ALA A 1 86 ? -10.698 1.569 6.966 1.00 93.50 86 ALA A O 1
ATOM 673 N N . VAL A 1 87 ? -8.663 2.417 6.543 1.00 94.19 87 VAL A N 1
ATOM 674 C CA . VAL A 1 87 ? -8.385 2.853 7.923 1.00 94.19 87 VAL A CA 1
ATOM 675 C C . VAL A 1 87 ? -9.377 3.924 8.380 1.00 94.19 87 VAL A C 1
ATOM 677 O O . VAL A 1 87 ? -9.914 3.826 9.479 1.00 94.19 87 VAL A O 1
ATOM 680 N N . ARG A 1 88 ? -9.695 4.922 7.544 1.00 91.75 88 ARG A N 1
ATOM 681 C CA . ARG A 1 88 ? -10.717 5.928 7.887 1.00 91.75 88 ARG A CA 1
ATOM 682 C C . ARG A 1 88 ? -12.105 5.318 8.045 1.00 91.75 88 ARG A C 1
ATOM 684 O O . ARG A 1 88 ? -12.805 5.670 8.992 1.00 91.75 88 ARG A O 1
ATOM 691 N N . ALA A 1 89 ? -12.490 4.411 7.146 1.00 92.62 89 ALA A N 1
ATOM 692 C CA . ALA A 1 89 ? -13.747 3.682 7.271 1.00 92.62 89 ALA A CA 1
ATOM 693 C C . ALA A 1 89 ? -13.788 2.899 8.593 1.00 92.62 89 ALA A C 1
ATOM 695 O O . ALA A 1 89 ? -14.795 2.942 9.293 1.00 92.62 89 ALA A O 1
ATOM 696 N N . LEU A 1 90 ? -12.672 2.274 8.983 1.00 93.69 90 LEU A N 1
ATOM 697 C CA . LEU A 1 90 ? -12.561 1.559 10.250 1.00 93.69 90 LEU A CA 1
ATOM 698 C C . LEU A 1 90 ? -12.689 2.490 11.455 1.00 93.69 90 LEU A C 1
ATOM 700 O O . LEU A 1 90 ? -13.389 2.155 12.405 1.00 93.69 90 LEU A O 1
ATOM 704 N N . SER A 1 91 ? -12.060 3.665 11.428 1.00 91.06 91 SER A N 1
ATOM 705 C CA . SER A 1 91 ? -12.174 4.656 12.506 1.00 91.06 91 SER A CA 1
ATOM 706 C C . SER A 1 91 ? -13.612 5.146 12.718 1.00 91.06 91 SER A C 1
ATOM 708 O O . SER A 1 91 ? -13.966 5.540 13.828 1.00 91.06 91 SER A O 1
ATOM 710 N N . ALA A 1 92 ? -14.445 5.114 11.674 1.00 91.19 92 ALA A N 1
ATOM 711 C CA . ALA A 1 92 ? -15.849 5.515 11.726 1.00 91.19 92 ALA A CA 1
ATOM 712 C C . ALA A 1 92 ? -16.829 4.355 11.986 1.00 91.19 92 ALA A C 1
ATOM 714 O O . ALA A 1 92 ? -18.000 4.621 12.265 1.00 91.19 92 ALA A O 1
ATOM 715 N N . ALA A 1 93 ? -16.373 3.102 11.894 1.00 92.31 93 ALA A N 1
ATOM 716 C CA . ALA A 1 93 ? -17.227 1.923 11.949 1.00 92.31 93 ALA A CA 1
ATOM 717 C C . ALA A 1 93 ? -17.867 1.725 13.329 1.00 92.31 93 ALA A C 1
ATOM 719 O O . ALA A 1 93 ? -17.194 1.787 14.359 1.00 92.31 93 ALA A O 1
ATOM 720 N N . LYS A 1 94 ? -19.181 1.478 13.347 1.00 89.44 94 LYS A N 1
ATOM 721 C CA . LYS A 1 94 ? -19.962 1.232 14.574 1.00 89.44 94 LYS A CA 1
ATOM 722 C C . LYS A 1 94 ? -20.871 0.018 14.463 1.00 89.44 94 LYS A C 1
ATOM 724 O O . LYS A 1 94 ? -21.258 -0.553 15.478 1.00 89.44 94 LYS A O 1
ATOM 729 N N . THR A 1 95 ? -21.245 -0.337 13.243 1.00 89.94 95 THR A N 1
ATOM 730 C CA . THR A 1 95 ? -22.175 -1.415 12.929 1.00 89.94 95 THR A CA 1
ATOM 731 C C . THR A 1 95 ? -21.472 -2.521 12.156 1.00 89.94 95 THR A C 1
ATOM 733 O O . THR A 1 95 ? -20.406 -2.323 11.576 1.00 89.94 95 THR A O 1
ATOM 736 N N . GLU A 1 96 ? -22.084 -3.698 12.122 1.00 88.69 96 GLU A N 1
ATOM 737 C CA . GLU A 1 96 ? -21.598 -4.827 11.325 1.00 88.69 96 GLU A CA 1
ATOM 738 C C . GLU A 1 96 ? -21.495 -4.492 9.831 1.00 88.69 96 GLU A C 1
ATOM 740 O O . GLU A 1 96 ? -20.532 -4.883 9.176 1.00 88.69 96 GLU A O 1
ATOM 745 N N . GLU A 1 97 ? -22.433 -3.699 9.306 1.00 90.56 97 GLU A N 1
ATOM 746 C CA . GLU A 1 97 ? -22.394 -3.223 7.921 1.00 90.56 97 GLU A CA 1
ATOM 747 C C . GLU A 1 97 ? -21.185 -2.313 7.666 1.00 90.56 97 GLU A C 1
ATOM 749 O O . GLU A 1 97 ? -20.530 -2.437 6.628 1.00 90.56 97 GLU A O 1
ATOM 754 N N . ASP A 1 98 ? -20.829 -1.455 8.631 1.00 92.44 98 ASP A N 1
ATOM 755 C CA . ASP A 1 98 ? -19.623 -0.631 8.527 1.00 92.44 98 ASP A CA 1
ATOM 756 C C . ASP A 1 98 ? -18.365 -1.508 8.477 1.00 92.44 98 ASP A C 1
ATOM 758 O O . ASP A 1 98 ? -17.496 -1.296 7.632 1.00 92.44 98 ASP A O 1
ATOM 762 N N . PHE A 1 99 ? -18.268 -2.526 9.340 1.00 91.81 99 PHE A N 1
ATOM 763 C CA . PHE A 1 99 ? -17.131 -3.453 9.343 1.00 91.81 99 PHE A CA 1
ATOM 764 C C . PHE A 1 99 ? -17.046 -4.276 8.053 1.00 91.81 99 PHE A C 1
ATOM 766 O O . PHE A 1 99 ? -15.953 -4.436 7.505 1.00 91.81 99 PHE A O 1
ATOM 773 N N . ALA A 1 100 ? -18.180 -4.706 7.499 1.00 91.06 100 ALA A N 1
ATOM 774 C CA . ALA A 1 100 ? -18.207 -5.353 6.194 1.00 91.06 100 ALA A CA 1
ATOM 775 C C . ALA A 1 100 ? -17.699 -4.406 5.091 1.00 91.06 100 ALA A C 1
ATOM 777 O O . ALA A 1 100 ? -16.890 -4.805 4.249 1.00 91.06 100 ALA A O 1
ATOM 778 N N . HIS A 1 101 ? -18.086 -3.128 5.120 1.00 92.38 101 HIS A N 1
ATOM 779 C CA . HIS A 1 101 ? -17.568 -2.124 4.189 1.00 92.38 101 HIS A CA 1
ATOM 780 C C . HIS A 1 101 ? -16.049 -1.904 4.342 1.00 92.38 101 HIS A C 1
ATOM 782 O O . HIS A 1 101 ? -15.327 -1.766 3.344 1.00 92.38 101 HIS A O 1
ATOM 788 N N . VAL A 1 102 ? -15.531 -1.939 5.574 1.00 94.00 102 VAL A N 1
ATOM 789 C CA . VAL A 1 102 ? -14.085 -1.928 5.848 1.00 94.00 102 VAL A CA 1
ATOM 790 C C . VAL A 1 102 ? -13.408 -3.161 5.250 1.00 94.00 102 VAL A C 1
ATOM 792 O O . VAL A 1 102 ? -12.387 -3.017 4.580 1.00 94.00 102 VAL A O 1
ATOM 795 N N . GLY A 1 103 ? -13.983 -4.354 5.421 1.00 92.69 103 GLY A N 1
ATOM 796 C CA . GLY A 1 103 ? -13.474 -5.597 4.833 1.00 92.69 103 GLY A CA 1
ATOM 797 C C . GLY A 1 103 ? -13.398 -5.544 3.306 1.00 92.69 103 GLY A C 1
ATOM 798 O O . GLY A 1 103 ? -12.376 -5.905 2.721 1.00 92.69 103 GLY A O 1
ATOM 799 N N . ILE A 1 104 ? -14.430 -5.006 2.646 1.00 92.94 104 ILE A N 1
ATOM 800 C CA . ILE A 1 104 ? -14.432 -4.784 1.189 1.00 92.94 104 ILE A CA 1
ATOM 801 C C . ILE A 1 104 ? -13.309 -3.818 0.790 1.00 92.94 104 ILE A C 1
ATOM 803 O O . ILE A 1 104 ? -12.598 -4.060 -0.189 1.00 92.94 104 ILE A O 1
ATOM 807 N N . SER A 1 105 ? -13.130 -2.736 1.549 1.00 93.56 105 SER A N 1
ATOM 808 C CA . SER A 1 105 ? -12.082 -1.740 1.298 1.00 93.56 105 SER A CA 1
ATOM 809 C C . SER A 1 105 ? -10.680 -2.331 1.479 1.00 93.56 105 SER A C 1
ATOM 811 O O . SER A 1 105 ? -9.814 -2.130 0.628 1.00 93.56 105 SER A O 1
ATOM 813 N N . GLY A 1 106 ? -10.469 -3.125 2.532 1.00 93.31 106 GLY A N 1
ATOM 814 C CA . GLY A 1 106 ? -9.219 -3.844 2.770 1.00 93.3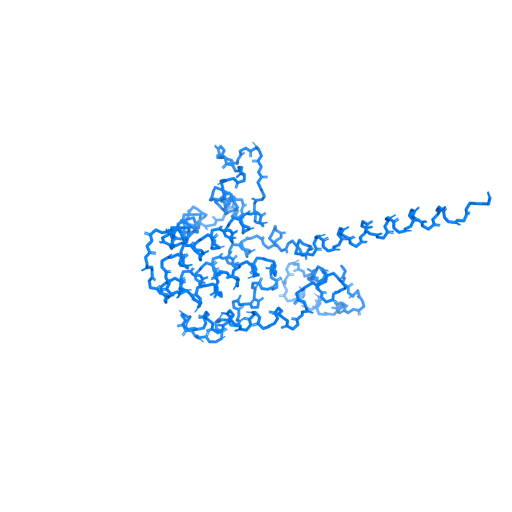1 106 GLY A CA 1
ATOM 815 C C . GLY A 1 106 ? -8.922 -4.861 1.671 1.00 93.31 106 GLY A C 1
ATOM 816 O O . GLY A 1 106 ? -7.799 -4.927 1.177 1.00 93.31 106 GLY A O 1
ATOM 817 N N . ARG A 1 107 ? -9.932 -5.603 1.202 1.00 92.00 107 ARG A N 1
ATOM 818 C CA . ARG A 1 107 ? -9.761 -6.543 0.088 1.00 92.00 107 ARG A CA 1
ATOM 819 C C . ARG A 1 107 ? -9.360 -5.823 -1.195 1.00 92.00 107 ARG A C 1
ATOM 821 O O . ARG A 1 107 ? -8.429 -6.258 -1.866 1.00 92.00 107 ARG A O 1
ATOM 828 N N . ARG A 1 108 ? -10.022 -4.706 -1.506 1.00 92.69 108 ARG A N 1
ATOM 829 C CA . ARG A 1 108 ? -9.676 -3.866 -2.659 1.00 92.69 108 ARG A CA 1
ATOM 830 C C . ARG A 1 108 ? -8.229 -3.387 -2.581 1.00 92.69 108 ARG A C 1
ATOM 832 O O . ARG A 1 108 ? -7.537 -3.392 -3.591 1.00 92.69 108 ARG A O 1
ATOM 839 N N . TYR A 1 109 ? -7.767 -3.003 -1.395 1.00 94.25 109 TYR A N 1
ATOM 840 C CA . TYR A 1 109 ? -6.370 -2.640 -1.192 1.00 94.25 109 TYR A CA 1
ATOM 841 C C . TYR A 1 109 ? -5.417 -3.809 -1.500 1.00 94.25 109 TYR A C 1
ATOM 843 O O . TYR A 1 109 ? -4.465 -3.627 -2.253 1.00 94.25 109 TYR A O 1
ATOM 851 N N . VAL A 1 110 ? -5.691 -5.019 -0.999 1.00 94.44 110 VAL A N 1
ATOM 852 C CA . VAL A 1 110 ? -4.851 -6.202 -1.277 1.00 94.44 110 VAL A CA 1
ATOM 853 C C . VAL A 1 110 ? -4.843 -6.555 -2.772 1.00 94.44 110 VAL A C 1
ATOM 855 O O . VAL A 1 110 ? -3.809 -6.941 -3.315 1.00 94.44 110 VAL A O 1
ATOM 858 N N . GLU A 1 111 ? -5.976 -6.402 -3.459 1.00 93.56 111 GLU A N 1
ATOM 859 C CA . GLU A 1 111 ? -6.070 -6.581 -4.912 1.00 93.56 111 GLU A CA 1
ATOM 860 C C . GLU A 1 111 ? -5.206 -5.556 -5.663 1.00 93.56 111 GLU A C 1
ATOM 862 O O . GLU A 1 111 ? -4.436 -5.941 -6.543 1.00 93.56 111 GLU A O 1
ATOM 867 N N . GLN A 1 112 ? -5.254 -4.280 -5.267 1.00 92.38 112 GLN A N 1
ATOM 868 C CA . GLN A 1 112 ? -4.407 -3.236 -5.850 1.00 92.38 112 GLN A CA 1
ATOM 869 C C . GLN A 1 112 ? -2.921 -3.462 -5.563 1.00 92.38 112 GLN A C 1
ATOM 871 O O . GLN A 1 112 ? -2.094 -3.236 -6.443 1.00 92.38 112 GLN A O 1
ATOM 876 N N . LEU A 1 113 ? -2.568 -3.943 -4.367 1.00 93.50 113 LEU A N 1
ATOM 877 C CA . LEU A 1 113 ? -1.197 -4.331 -4.038 1.00 93.50 113 LEU A CA 1
ATOM 878 C C . LEU A 1 113 ? -0.719 -5.463 -4.954 1.00 93.50 113 LEU A C 1
ATOM 880 O O . LEU A 1 113 ? 0.388 -5.414 -5.486 1.00 93.50 113 LEU A O 1
ATOM 884 N N . ALA A 1 114 ? -1.568 -6.464 -5.192 1.00 94.19 114 ALA A N 1
ATOM 885 C CA . ALA A 1 114 ? -1.260 -7.528 -6.136 1.00 94.19 114 ALA A CA 1
ATOM 886 C C . ALA A 1 114 ? -1.101 -6.988 -7.562 1.00 94.19 114 ALA A C 1
ATOM 888 O O . ALA A 1 114 ? -0.181 -7.402 -8.257 1.00 94.19 114 ALA A O 1
ATOM 889 N N . ASP A 1 115 ? -1.948 -6.052 -8.002 1.00 91.69 115 ASP A N 1
ATOM 890 C CA . ASP A 1 115 ? -1.801 -5.398 -9.308 1.00 91.69 115 ASP A CA 1
ATOM 891 C C . ASP A 1 115 ? -0.490 -4.611 -9.402 1.00 91.69 115 ASP A C 1
ATOM 893 O O . ASP A 1 115 ? 0.141 -4.599 -10.463 1.00 91.69 115 ASP A O 1
ATOM 897 N N . ALA A 1 116 ? -0.078 -3.959 -8.310 1.00 89.06 116 ALA A N 1
ATOM 898 C CA . ALA A 1 116 ? 1.168 -3.210 -8.215 1.00 89.06 116 ALA A CA 1
ATOM 899 C C . ALA A 1 116 ? 2.389 -4.121 -8.419 1.00 89.06 116 ALA A C 1
ATOM 901 O O . ALA A 1 116 ? 3.215 -3.875 -9.300 1.00 89.06 116 ALA A O 1
ATOM 902 N N . LEU A 1 117 ? 2.443 -5.204 -7.645 1.00 91.81 117 LEU A N 1
ATOM 903 C CA . LEU A 1 117 ? 3.586 -6.111 -7.557 1.00 91.81 117 LEU A CA 1
ATOM 904 C C . LEU A 1 117 ? 3.640 -7.141 -8.694 1.00 91.81 117 LEU A C 1
ATOM 906 O O . LEU A 1 117 ? 4.712 -7.481 -9.192 1.00 91.81 117 LEU A O 1
ATOM 910 N N . PHE A 1 118 ? 2.486 -7.667 -9.102 1.00 93.56 118 PHE A N 1
ATOM 911 C CA . PHE A 1 118 ? 2.379 -8.727 -10.100 1.00 93.56 118 PHE A CA 1
ATOM 912 C C . PHE A 1 118 ? 1.071 -8.575 -10.895 1.00 93.56 118 PHE A C 1
ATOM 914 O O . PHE A 1 118 ? 0.038 -9.163 -10.538 1.00 93.56 118 PHE A O 1
ATOM 921 N N . PRO A 1 119 ? 1.093 -7.767 -11.974 1.00 93.06 119 PRO A N 1
ATOM 922 C CA . PRO A 1 119 ? -0.073 -7.527 -12.814 1.00 93.06 119 PRO A CA 1
ATOM 923 C C . PRO A 1 119 ? -0.736 -8.825 -13.283 1.00 93.06 119 PRO A C 1
ATOM 925 O O . PRO A 1 119 ? -0.075 -9.839 -13.521 1.00 93.06 119 PRO A O 1
ATOM 928 N N . ALA A 1 120 ? -2.062 -8.796 -13.412 1.00 95.81 120 ALA A N 1
ATOM 929 C CA . ALA A 1 120 ? -2.825 -9.952 -13.857 1.00 95.81 120 ALA A CA 1
ATOM 930 C C . ALA A 1 120 ? -2.388 -10.426 -15.252 1.00 95.81 120 ALA A C 1
ATOM 932 O O . ALA A 1 120 ? -2.158 -9.620 -16.152 1.00 95.81 120 ALA A O 1
ATOM 933 N N . SER A 1 121 ? -2.330 -11.743 -15.438 1.00 95.75 121 SER A N 1
ATOM 934 C CA . SER A 1 121 ? -1.949 -12.366 -16.706 1.00 95.75 121 SER A CA 1
ATOM 935 C C . SER A 1 121 ? -2.863 -13.541 -17.034 1.00 95.75 121 SER A C 1
ATOM 937 O O . SER A 1 121 ? -3.366 -14.229 -16.146 1.00 95.75 121 SER A O 1
ATOM 939 N N . THR A 1 122 ? -3.072 -13.781 -18.329 1.00 94.38 122 THR A N 1
ATOM 940 C CA . THR A 1 122 ? -3.737 -14.991 -18.837 1.00 94.38 122 THR A CA 1
ATOM 941 C C . THR A 1 122 ? -2.790 -16.190 -18.894 1.00 94.38 122 THR A C 1
ATOM 943 O O . THR A 1 122 ? -3.245 -17.327 -19.005 1.00 94.38 122 THR A O 1
ATOM 946 N N . VAL A 1 123 ? -1.477 -15.953 -18.804 1.00 96.00 123 VAL A N 1
ATOM 947 C CA . VAL A 1 123 ? -0.448 -16.994 -18.784 1.00 96.00 123 VAL A CA 1
ATOM 948 C C . VAL A 1 123 ? -0.193 -17.410 -17.333 1.00 96.00 123 VAL A C 1
ATOM 950 O O . VAL A 1 123 ? 0.096 -16.544 -16.504 1.00 96.00 123 VAL A O 1
ATOM 953 N N . PRO A 1 124 ? -0.277 -18.711 -16.998 1.00 95.81 124 PRO A N 1
ATOM 954 C CA . PRO A 1 124 ? -0.027 -19.176 -15.641 1.00 95.81 124 PRO A CA 1
ATOM 955 C C . PRO A 1 124 ? 1.435 -18.960 -15.230 1.00 95.81 124 PRO A C 1
ATOM 957 O O . PRO A 1 124 ? 2.349 -19.107 -16.040 1.00 95.81 124 PRO A 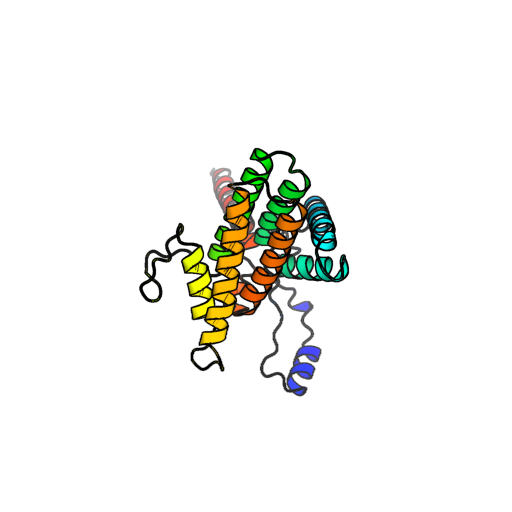O 1
ATOM 960 N N . PHE A 1 125 ? 1.665 -18.692 -13.944 1.00 95.25 125 PHE A N 1
ATOM 961 C CA . PHE A 1 125 ? 3.003 -18.604 -13.355 1.00 95.25 125 PHE A CA 1
ATOM 962 C C . PHE A 1 125 ? 3.289 -19.872 -12.549 1.00 95.25 125 PHE A C 1
ATOM 964 O O . PHE A 1 125 ? 2.538 -20.192 -11.627 1.00 95.25 125 PHE A O 1
ATOM 971 N N . ASN 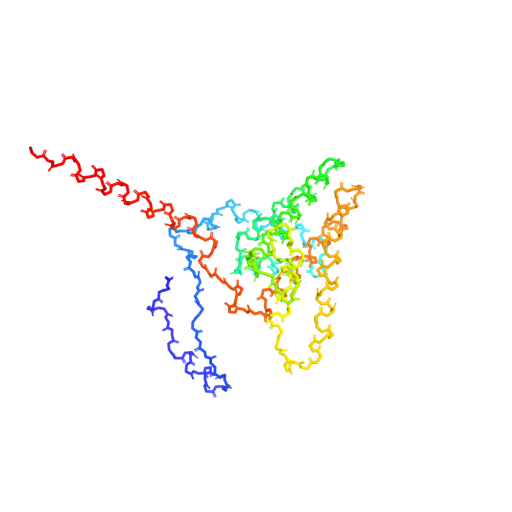A 1 126 ? 4.336 -20.624 -12.903 1.00 93.00 126 ASN A N 1
ATOM 972 C CA . ASN A 1 126 ? 4.671 -21.909 -12.267 1.00 93.00 126 ASN A CA 1
ATOM 973 C C . ASN A 1 126 ? 3.456 -22.857 -12.146 1.00 93.00 126 ASN A C 1
ATOM 975 O O . ASN A 1 126 ? 3.229 -23.495 -11.119 1.00 93.00 126 ASN A O 1
ATOM 979 N N . GLY A 1 127 ? 2.625 -22.906 -13.196 1.00 93.62 127 GLY A N 1
ATOM 980 C CA . GLY A 1 127 ? 1.408 -23.725 -13.245 1.00 93.62 127 GLY A CA 1
ATOM 981 C C . GLY A 1 127 ? 0.221 -23.193 -12.428 1.00 93.62 127 GLY A C 1
ATOM 982 O O . GLY A 1 127 ? -0.816 -23.851 -12.381 1.00 93.62 127 GLY A O 1
ATOM 983 N N . ARG A 1 128 ? 0.334 -22.017 -11.796 1.00 94.00 128 ARG A N 1
ATOM 984 C CA . ARG A 1 128 ? -0.748 -21.377 -11.033 1.00 94.00 128 ARG A CA 1
ATOM 985 C C . ARG A 1 128 ? -1.443 -20.297 -11.855 1.00 94.00 128 ARG A C 1
ATOM 987 O O . ARG A 1 128 ? -0.798 -19.504 -12.536 1.00 94.00 128 ARG A O 1
ATOM 994 N N . ASP A 1 129 ? -2.767 -20.249 -11.740 1.00 96.81 129 ASP A N 1
ATOM 995 C CA . ASP A 1 129 ? -3.598 -19.188 -12.311 1.00 96.81 129 ASP A CA 1
ATOM 996 C C . ASP A 1 129 ? -3.315 -17.851 -11.604 1.00 96.81 129 ASP A C 1
ATOM 998 O O . ASP A 1 129 ? -3.495 -17.731 -10.389 1.00 96.81 129 ASP A O 1
ATOM 1002 N N . VAL A 1 130 ? -2.864 -16.867 -12.382 1.00 96.81 130 VAL A N 1
ATOM 1003 C CA . VAL A 1 130 ? -2.529 -15.495 -11.968 1.00 96.81 130 VAL A CA 1
ATOM 1004 C C . VAL A 1 130 ? -3.415 -14.467 -12.687 1.00 96.81 130 VAL A C 1
ATOM 1006 O O . VAL A 1 130 ? -3.006 -13.335 -12.944 1.00 96.81 130 VAL A O 1
ATOM 1009 N N . SER A 1 131 ? -4.650 -14.851 -13.012 1.00 96.88 131 SER A N 1
ATOM 1010 C CA . SER A 1 131 ? -5.680 -13.937 -13.508 1.00 96.88 131 SER A CA 1
ATOM 1011 C C . SER A 1 131 ? -6.103 -12.914 -12.443 1.00 96.88 131 SER A C 1
ATOM 1013 O O . SER A 1 131 ? -5.801 -13.048 -11.253 1.00 96.88 131 SER A O 1
ATOM 1015 N N . ALA A 1 132 ? -6.828 -11.870 -12.859 1.00 94.19 132 ALA A N 1
ATOM 1016 C CA . ALA A 1 132 ? -7.217 -10.762 -11.981 1.00 94.19 132 ALA A CA 1
ATOM 1017 C C . ALA A 1 132 ? -7.896 -11.207 -10.663 1.00 94.19 132 ALA A C 1
ATOM 1019 O O . ALA A 1 132 ? -7.453 -10.751 -9.603 1.00 94.19 132 ALA A O 1
ATOM 1020 N N . PRO A 1 133 ? -8.852 -12.167 -10.661 1.00 94.44 133 PRO A N 1
ATOM 1021 C CA . PRO A 1 133 ? -9.485 -12.642 -9.427 1.00 94.44 133 PRO A CA 1
ATOM 1022 C C . PRO A 1 133 ? -8.537 -13.397 -8.484 1.00 94.44 133 PRO A C 1
ATOM 1024 O O . PRO A 1 133 ? -8.857 -13.597 -7.314 1.00 94.44 133 PRO A O 1
ATOM 1027 N N . LYS A 1 134 ? -7.377 -13.856 -8.971 1.00 95.56 134 LYS A N 1
ATOM 1028 C CA . LYS A 1 134 ? -6.404 -14.659 -8.217 1.00 95.56 134 LYS A CA 1
ATOM 1029 C C . LYS A 1 134 ? -5.312 -13.798 -7.582 1.00 95.56 134 LYS A C 1
ATOM 1031 O O . LYS A 1 134 ? -4.141 -14.165 -7.607 1.00 95.56 134 LYS A O 1
ATOM 1036 N N . PHE A 1 135 ? -5.681 -12.668 -6.977 1.00 94.56 135 PHE A N 1
ATOM 1037 C CA . PHE A 1 135 ? -4.739 -11.738 -6.332 1.00 94.56 135 PHE A CA 1
ATOM 1038 C C . PHE A 1 135 ? -3.814 -12.419 -5.307 1.00 94.56 135 PHE A C 1
ATOM 1040 O O . PHE A 1 135 ? -2.619 -12.142 -5.285 1.00 94.56 135 PHE A O 1
ATOM 1047 N N . LYS A 1 136 ? -4.318 -13.400 -4.542 1.00 94.75 136 LYS A N 1
ATOM 1048 C CA . LYS A 1 136 ? -3.497 -14.217 -3.634 1.00 94.75 136 LYS A CA 1
ATOM 1049 C C . LYS A 1 136 ? -2.354 -14.922 -4.374 1.00 94.75 136 LYS A C 1
ATOM 1051 O O . LYS A 1 136 ? -1.201 -14.817 -3.972 1.00 94.75 136 LYS A O 1
ATOM 1056 N N . ASN A 1 137 ? -2.656 -15.600 -5.483 1.00 95.56 137 ASN A N 1
ATOM 1057 C CA . ASN A 1 137 ? -1.638 -16.288 -6.280 1.00 95.56 137 ASN A CA 1
ATOM 1058 C C . ASN A 1 137 ? -0.626 -15.306 -6.875 1.00 95.56 137 ASN A C 1
ATOM 1060 O O . ASN A 1 137 ? 0.543 -15.653 -6.989 1.00 95.56 137 ASN A O 1
ATOM 1064 N N . ARG A 1 138 ? -1.064 -14.091 -7.221 1.00 96.44 138 ARG A N 1
ATOM 1065 C CA . ARG A 1 138 ? -0.209 -13.021 -7.752 1.00 96.44 138 ARG A CA 1
ATOM 1066 C C . ARG A 1 138 ? 0.786 -12.508 -6.710 1.00 96.44 138 ARG A C 1
ATOM 1068 O O . ARG A 1 138 ? 1.967 -12.406 -7.016 1.00 96.44 138 ARG A O 1
ATOM 1075 N N . LEU A 1 139 ? 0.359 -12.302 -5.462 1.00 95.44 139 LEU A N 1
ATOM 1076 C CA . LEU A 1 139 ? 1.273 -11.951 -4.363 1.00 95.44 139 LEU A CA 1
ATOM 1077 C C . LEU A 1 139 ? 2.286 -13.071 -4.073 1.00 95.44 139 LEU A C 1
ATOM 1079 O O . LEU A 1 139 ? 3.471 -12.811 -3.884 1.00 95.44 139 LEU A O 1
ATOM 1083 N N . TRP A 1 140 ? 1.843 -14.331 -4.106 1.00 95.06 140 TRP A N 1
ATOM 1084 C CA . TRP A 1 140 ? 2.741 -15.484 -3.990 1.00 95.06 140 TRP A CA 1
ATOM 1085 C C . TRP A 1 140 ? 3.739 -15.571 -5.154 1.00 95.06 140 TRP A C 1
ATOM 1087 O O . TRP A 1 140 ? 4.913 -15.860 -4.931 1.00 95.06 140 TRP A O 1
ATOM 1097 N N . ALA A 1 141 ? 3.282 -15.321 -6.383 1.00 94.75 141 ALA A N 1
ATOM 1098 C CA . ALA A 1 141 ? 4.125 -15.303 -7.574 1.00 94.75 141 ALA A CA 1
ATOM 1099 C C . ALA A 1 141 ? 5.171 -14.185 -7.510 1.00 94.75 141 ALA A C 1
ATOM 1101 O O . ALA A 1 141 ? 6.314 -14.406 -7.901 1.00 94.75 141 ALA A O 1
ATOM 1102 N N . PHE A 1 142 ? 4.806 -13.019 -6.968 1.00 94.56 142 PHE A N 1
ATOM 1103 C CA . PHE A 1 142 ? 5.756 -11.945 -6.710 1.00 94.56 142 PHE A CA 1
ATOM 1104 C C . PHE A 1 142 ? 6.871 -12.398 -5.765 1.00 94.56 142 PHE A C 1
ATOM 1106 O O . PHE A 1 142 ? 8.027 -12.318 -6.150 1.00 94.56 142 PHE A O 1
ATOM 1113 N N . ILE A 1 143 ? 6.561 -12.955 -4.587 1.00 93.38 143 ILE A N 1
ATOM 1114 C CA . ILE A 1 143 ? 7.611 -13.413 -3.653 1.00 93.38 143 ILE A CA 1
ATOM 1115 C C . ILE A 1 143 ? 8.512 -14.471 -4.299 1.00 93.38 143 ILE A C 1
ATOM 1117 O O . ILE A 1 143 ? 9.733 -14.405 -4.167 1.00 93.38 143 ILE A O 1
ATOM 1121 N N . ASP A 1 144 ? 7.920 -15.448 -4.992 1.00 92.44 144 ASP A N 1
ATOM 1122 C CA . ASP A 1 144 ? 8.672 -16.502 -5.681 1.00 92.44 144 ASP A CA 1
ATOM 1123 C C . ASP A 1 144 ? 9.613 -15.901 -6.740 1.00 92.44 144 ASP A C 1
ATOM 1125 O O . ASP A 1 144 ? 10.777 -16.286 -6.833 1.00 92.44 144 ASP A O 1
ATOM 1129 N N . LYS A 1 145 ? 9.156 -14.893 -7.488 1.00 91.75 145 LYS A N 1
ATOM 1130 C CA . LYS A 1 145 ? 9.976 -14.190 -8.479 1.00 91.75 145 LYS A CA 1
ATOM 1131 C C . LYS A 1 145 ? 11.068 -13.312 -7.847 1.00 91.75 145 LYS A C 1
ATOM 1133 O O . LYS A 1 145 ? 12.171 -13.277 -8.383 1.00 91.75 145 LYS A O 1
ATOM 1138 N N . SER A 1 146 ? 10.763 -12.613 -6.755 1.00 91.00 146 SER A N 1
ATOM 1139 C CA . SER A 1 146 ? 11.642 -11.605 -6.142 1.00 91.00 146 SER A CA 1
ATOM 1140 C C . SER A 1 146 ? 12.754 -12.209 -5.288 1.00 91.00 146 SER A C 1
ATOM 1142 O O . SER A 1 146 ? 13.814 -11.613 -5.127 1.00 91.00 146 SER A O 1
ATOM 1144 N N . LEU A 1 147 ? 12.556 -13.412 -4.747 1.00 88.06 147 LEU A N 1
ATOM 1145 C CA . LEU A 1 147 ? 13.644 -14.135 -4.102 1.00 88.06 147 LEU A CA 1
ATOM 1146 C C . LEU A 1 147 ? 14.584 -14.706 -5.187 1.00 88.06 147 LEU A C 1
ATOM 1148 O O . LEU A 1 147 ? 14.103 -15.299 -6.155 1.00 88.06 147 LEU A O 1
ATOM 1152 N N . PRO A 1 148 ? 15.917 -14.619 -5.046 1.00 81.69 148 PRO A N 1
ATOM 1153 C CA . PRO A 1 148 ? 16.850 -15.344 -5.912 1.00 81.69 148 PRO A CA 1
ATOM 1154 C C . PRO A 1 148 ? 16.790 -16.860 -5.679 1.00 81.69 148 PRO A C 1
ATOM 1156 O O . PRO A 1 148 ? 16.579 -17.313 -4.550 1.00 81.69 148 PRO A O 1
ATOM 1159 N N . ALA A 1 149 ? 16.988 -17.669 -6.726 1.00 80.69 149 ALA A N 1
ATOM 1160 C CA . ALA A 1 149 ? 17.026 -19.133 -6.599 1.00 80.69 149 ALA A CA 1
ATOM 1161 C C . ALA A 1 149 ? 18.152 -19.602 -5.656 1.00 80.69 149 ALA A C 1
ATOM 1163 O O . ALA A 1 149 ? 17.952 -20.509 -4.855 1.00 80.69 149 ALA A O 1
ATOM 1164 N N . GLU A 1 150 ? 19.290 -18.908 -5.702 1.00 82.00 150 GLU A N 1
ATOM 1165 C CA . GLU A 1 150 ? 20.498 -19.188 -4.915 1.00 82.00 150 GLU A CA 1
ATOM 1166 C C . GLU A 1 150 ? 20.474 -18.555 -3.511 1.00 82.00 150 GLU A C 1
ATOM 1168 O O . GLU A 1 150 ? 21.451 -18.644 -2.765 1.00 82.00 150 GLU A O 1
ATOM 1173 N N . ALA A 1 151 ? 19.389 -17.864 -3.136 1.00 78.69 151 ALA A N 1
ATOM 1174 C CA . ALA A 1 151 ? 19.323 -17.172 -1.855 1.00 78.69 151 ALA A CA 1
ATOM 1175 C C . ALA A 1 151 ? 19.386 -18.175 -0.684 1.00 78.69 151 ALA A C 1
ATOM 1177 O O . ALA A 1 151 ? 18.595 -19.129 -0.644 1.00 78.69 151 ALA A O 1
ATOM 1178 N N . PRO A 1 152 ? 20.258 -17.951 0.319 1.00 76.06 152 PRO A N 1
ATOM 1179 C CA . PRO A 1 152 ? 20.270 -18.763 1.527 1.00 76.06 152 PRO A CA 1
ATOM 1180 C C . PRO A 1 152 ? 18.879 -18.773 2.167 1.00 76.06 152 PRO A C 1
ATOM 1182 O O . PRO A 1 152 ? 18.276 -17.722 2.369 1.00 76.06 152 PRO A O 1
ATOM 1185 N N . ASN A 1 153 ? 18.362 -19.956 2.505 1.00 82.69 153 ASN A N 1
ATOM 1186 C CA . ASN A 1 153 ? 17.037 -20.130 3.113 1.00 82.69 153 ASN A CA 1
ATOM 1187 C C . ASN A 1 153 ? 15.844 -19.631 2.272 1.00 82.69 153 ASN A C 1
ATOM 1189 O O . ASN A 1 153 ? 14.781 -19.378 2.846 1.00 82.69 153 ASN A O 1
ATOM 1193 N N . ARG A 1 154 ? 15.973 -19.547 0.938 1.00 86.12 154 ARG A N 1
ATOM 1194 C CA . ARG A 1 154 ? 14.885 -19.184 0.008 1.00 86.12 154 ARG A CA 1
ATOM 1195 C C . ARG A 1 154 ? 13.536 -19.788 0.399 1.00 86.12 154 ARG A C 1
ATOM 1197 O O . ARG A 1 154 ? 12.562 -19.062 0.577 1.00 86.12 154 ARG A O 1
ATOM 1204 N N . ASP A 1 155 ? 13.483 -21.107 0.575 1.00 85.44 155 ASP A N 1
ATOM 1205 C CA . ASP A 1 155 ? 12.235 -21.817 0.869 1.00 85.44 155 ASP A CA 1
ATOM 1206 C C . ASP A 1 155 ? 11.589 -21.370 2.184 1.00 85.44 155 ASP A C 1
ATOM 1208 O O . ASP A 1 155 ? 10.364 -21.357 2.314 1.00 85.44 155 ASP A O 1
ATOM 1212 N N . ASN A 1 156 ? 12.400 -21.016 3.182 1.00 86.88 156 ASN A N 1
ATOM 1213 C CA . ASN A 1 156 ? 11.899 -20.510 4.454 1.00 86.88 156 ASN A CA 1
ATOM 1214 C C . ASN A 1 156 ? 11.392 -19.075 4.307 1.00 86.88 156 ASN A C 1
ATOM 1216 O O . ASN A 1 156 ? 10.331 -18.774 4.848 1.00 86.88 156 ASN A O 1
ATOM 1220 N N . GLY A 1 157 ? 12.082 -18.232 3.531 1.00 84.56 157 GLY A N 1
ATOM 1221 C CA . GLY A 1 157 ? 11.611 -16.889 3.181 1.00 84.56 157 GLY A CA 1
ATOM 1222 C C . GLY A 1 157 ? 10.265 -16.928 2.455 1.00 84.56 157 GLY A C 1
ATOM 1223 O O . GLY A 1 157 ? 9.306 -16.298 2.899 1.00 84.56 157 GLY A O 1
ATOM 1224 N N . LEU A 1 158 ? 10.157 -17.766 1.417 1.00 88.00 158 LEU A N 1
ATOM 1225 C CA . LEU A 1 158 ? 8.921 -17.978 0.660 1.00 88.00 158 LEU A CA 1
ATOM 1226 C C . LEU A 1 158 ? 7.778 -18.461 1.564 1.00 88.00 158 LEU A C 1
ATOM 1228 O O . LEU A 1 158 ? 6.670 -17.932 1.504 1.00 88.00 158 LEU A O 1
ATOM 1232 N N . ARG A 1 159 ? 8.038 -19.447 2.435 1.00 88.69 159 ARG A N 1
ATOM 1233 C CA . ARG A 1 159 ? 7.033 -19.950 3.385 1.00 88.69 159 ARG A CA 1
ATOM 1234 C C . ARG A 1 159 ? 6.631 -18.907 4.424 1.00 88.69 159 ARG A C 1
ATOM 1236 O O . ARG A 1 159 ? 5.457 -18.861 4.776 1.00 88.69 159 ARG A O 1
ATOM 1243 N N . SER A 1 160 ? 7.572 -18.114 4.931 1.00 89.00 160 SER A N 1
ATOM 1244 C CA . SER A 1 160 ? 7.302 -17.097 5.952 1.00 89.00 160 SER A CA 1
ATOM 1245 C C . SER A 1 160 ? 6.420 -15.985 5.393 1.00 89.00 160 SER A C 1
ATOM 1247 O O . SER A 1 160 ? 5.317 -15.775 5.890 1.00 89.00 160 SER A O 1
ATOM 1249 N N . LEU A 1 161 ? 6.857 -15.350 4.305 1.00 89.06 161 LEU A N 1
ATOM 1250 C CA . LEU A 1 161 ? 6.124 -14.259 3.660 1.00 89.06 161 LEU A CA 1
ATOM 1251 C C . LEU A 1 161 ? 4.788 -14.736 3.084 1.00 89.06 161 LEU A C 1
ATOM 1253 O O . LEU A 1 161 ? 3.771 -14.063 3.219 1.00 89.06 161 LEU A O 1
ATOM 1257 N N . GLY A 1 162 ? 4.763 -15.937 2.501 1.00 90.00 162 GLY A N 1
ATOM 1258 C CA . GLY A 1 162 ? 3.530 -16.544 2.011 1.00 90.00 162 GLY A CA 1
ATOM 1259 C C . GLY A 1 162 ? 2.506 -16.793 3.123 1.00 90.00 162 GLY A C 1
ATOM 1260 O O . GLY A 1 162 ? 1.328 -16.492 2.955 1.00 90.00 162 GLY A O 1
ATOM 1261 N N . ARG A 1 163 ? 2.939 -17.277 4.297 1.00 90.88 163 ARG A N 1
ATOM 1262 C CA . ARG A 1 163 ? 2.055 -17.413 5.470 1.00 90.88 163 ARG A CA 1
ATOM 1263 C C . ARG A 1 163 ? 1.572 -16.066 5.989 1.00 90.88 163 ARG A C 1
ATOM 1265 O O . ARG A 1 163 ? 0.448 -15.980 6.472 1.00 90.88 163 ARG A O 1
ATOM 1272 N N . GLU A 1 164 ? 2.407 -15.039 5.915 1.00 91.50 164 GLU A N 1
ATOM 1273 C CA . GLU A 1 164 ? 2.032 -13.701 6.354 1.00 91.50 164 GLU A CA 1
ATOM 1274 C C . GLU A 1 164 ? 0.981 -13.072 5.433 1.00 91.50 164 GLU A C 1
ATOM 1276 O O . GLU A 1 164 ? -0.013 -12.549 5.933 1.00 91.50 164 GLU A O 1
ATOM 1281 N N . ILE A 1 165 ? 1.115 -13.231 4.111 1.00 92.25 165 ILE A N 1
ATOM 1282 C CA . ILE A 1 165 ? 0.062 -12.874 3.146 1.00 92.25 165 ILE A CA 1
ATOM 1283 C C . ILE A 1 165 ? -1.240 -13.594 3.479 1.00 92.25 165 ILE A C 1
ATOM 1285 O O . ILE A 1 165 ? -2.291 -12.961 3.545 1.00 92.25 165 ILE A O 1
ATOM 1289 N N . ASP A 1 166 ? -1.176 -14.909 3.685 1.00 91.69 166 ASP A N 1
ATOM 1290 C CA . ASP A 1 166 ? -2.357 -15.717 3.976 1.00 91.69 166 ASP A CA 1
ATOM 1291 C C . ASP A 1 166 ? -3.050 -15.225 5.253 1.00 91.69 166 ASP A C 1
ATOM 1293 O O . ASP A 1 166 ? -4.246 -14.939 5.229 1.00 91.69 166 ASP A O 1
ATOM 1297 N N . ARG A 1 167 ? -2.277 -15.000 6.326 1.00 92.44 167 ARG A N 1
ATOM 1298 C CA . ARG A 1 167 ? -2.763 -14.428 7.589 1.00 92.44 167 ARG A CA 1
ATOM 1299 C C . ARG A 1 167 ? -3.440 -13.072 7.383 1.00 92.44 167 ARG A C 1
ATOM 1301 O O . ARG A 1 167 ? -4.480 -12.822 7.985 1.00 92.44 167 ARG A O 1
ATOM 1308 N N . MET A 1 168 ? -2.857 -12.192 6.568 1.00 90.00 168 MET A N 1
ATOM 1309 C CA . MET A 1 168 ? -3.403 -10.854 6.316 1.00 90.00 168 MET A CA 1
ATOM 1310 C C . MET A 1 168 ? -4.682 -10.883 5.489 1.00 90.00 168 MET A C 1
ATOM 1312 O O . MET A 1 168 ? -5.639 -10.185 5.818 1.00 90.00 168 MET A O 1
ATOM 1316 N N . ILE A 1 169 ? -4.736 -11.724 4.457 1.00 89.44 169 ILE A N 1
ATOM 1317 C CA . ILE A 1 169 ? -5.952 -11.920 3.663 1.00 89.44 169 ILE A CA 1
ATOM 1318 C C . ILE A 1 169 ? -7.075 -12.468 4.546 1.00 89.44 169 ILE A C 1
ATOM 1320 O O . ILE A 1 169 ? -8.200 -11.975 4.478 1.00 89.44 169 ILE A O 1
ATOM 1324 N N . ASP A 1 170 ? -6.772 -13.444 5.399 1.00 89.88 170 ASP A N 1
ATOM 1325 C CA . ASP A 1 170 ? -7.752 -14.022 6.315 1.00 89.88 170 ASP A CA 1
ATOM 1326 C C . ASP A 1 170 ? -8.231 -12.992 7.349 1.00 89.88 170 ASP A C 1
ATOM 1328 O O . ASP A 1 170 ? -9.430 -12.908 7.611 1.00 89.88 170 ASP A O 1
ATOM 1332 N N . ALA A 1 171 ? -7.335 -12.148 7.872 1.00 88.88 171 ALA A N 1
ATOM 1333 C CA . ALA A 1 171 ? -7.693 -11.067 8.791 1.00 88.88 171 ALA A CA 1
ATOM 1334 C C . ALA A 1 171 ? -8.625 -10.029 8.140 1.00 88.88 171 ALA A C 1
ATOM 1336 O O . ALA A 1 171 ? -9.611 -9.622 8.751 1.00 88.88 171 ALA A O 1
ATOM 1337 N N . VAL A 1 172 ? -8.359 -9.639 6.890 1.00 87.62 172 VAL A N 1
ATOM 1338 C CA . VAL A 1 172 ? -9.231 -8.732 6.125 1.00 87.62 172 VAL A CA 1
ATOM 1339 C C . VAL A 1 172 ? -10.582 -9.387 5.823 1.00 87.62 172 VAL A C 1
ATOM 1341 O O . VAL A 1 172 ? -11.624 -8.752 5.982 1.00 87.62 172 VAL A O 1
ATOM 1344 N N . ASN A 1 173 ? -10.590 -10.664 5.430 1.00 86.25 173 ASN A N 1
ATOM 1345 C CA . ASN A 1 173 ? -11.825 -11.401 5.160 1.00 86.25 173 ASN A CA 1
ATOM 1346 C C . ASN A 1 173 ? -12.664 -11.614 6.425 1.00 86.25 173 ASN A C 1
ATOM 1348 O O . ASN A 1 173 ? -13.888 -11.637 6.343 1.00 86.25 173 ASN A O 1
ATOM 1352 N N . ALA A 1 174 ? -12.043 -11.731 7.599 1.00 86.81 174 ALA A N 1
ATOM 1353 C CA . ALA A 1 174 ? -12.765 -11.843 8.862 1.00 86.81 174 ALA A CA 1
ATOM 1354 C C . ALA A 1 174 ? -13.625 -10.600 9.158 1.00 86.81 174 ALA A C 1
ATOM 1356 O O . ALA A 1 174 ? -14.688 -10.735 9.763 1.00 86.81 174 ALA A O 1
ATOM 1357 N N . LEU A 1 175 ? -13.229 -9.415 8.671 1.00 86.19 175 LEU A N 1
ATOM 1358 C CA . LEU A 1 175 ? -14.026 -8.186 8.796 1.00 86.19 175 LEU A CA 1
ATOM 1359 C C . LEU A 1 175 ? -15.353 -8.263 8.015 1.00 86.19 175 LEU A C 1
ATOM 1361 O O . LEU A 1 175 ? -16.299 -7.566 8.357 1.00 86.19 175 LEU A O 1
ATOM 1365 N N . LEU A 1 176 ? -15.438 -9.112 6.980 1.00 83.31 176 LEU A N 1
ATOM 1366 C CA . LEU A 1 176 ? -16.648 -9.304 6.165 1.00 83.31 176 LEU A CA 1
ATOM 1367 C C . LEU A 1 176 ? -17.710 -10.179 6.841 1.00 83.31 176 LEU A C 1
ATOM 1369 O O . LEU A 1 176 ? -18.857 -10.192 6.400 1.00 83.31 176 LEU A O 1
ATOM 1373 N N . HIS A 1 177 ? -17.317 -10.976 7.834 1.00 76.44 177 HIS A N 1
ATOM 1374 C CA . HIS A 1 177 ? -18.126 -12.083 8.350 1.00 76.44 177 HIS A CA 1
ATOM 1375 C C . HIS A 1 177 ? -18.376 -12.006 9.860 1.00 76.44 177 HIS A C 1
ATOM 1377 O O . HIS A 1 177 ? -18.866 -12.972 10.444 1.00 76.44 177 HIS A O 1
ATOM 1383 N N . GLY A 1 178 ? -18.040 -10.892 10.510 1.00 73.56 178 GLY A N 1
ATOM 1384 C CA . GLY A 1 178 ? -18.258 -10.735 11.943 1.00 73.56 178 GLY A CA 1
ATOM 1385 C C . GLY A 1 178 ? -18.184 -9.290 12.418 1.00 73.56 178 GLY A C 1
ATOM 1386 O O . GLY A 1 178 ? -18.048 -8.362 11.627 1.00 73.56 178 GLY A O 1
ATOM 1387 N N . GLN A 1 179 ? -18.249 -9.123 13.739 1.00 65.38 179 GLN A N 1
ATOM 1388 C CA . GLN A 1 179 ? -18.068 -7.848 14.438 1.00 65.38 179 GLN A CA 1
ATOM 1389 C C . GLN A 1 179 ? -16.686 -7.833 15.108 1.00 65.38 179 GLN A C 1
ATOM 1391 O O . GLN A 1 179 ? -16.566 -8.156 16.292 1.00 65.38 179 GLN A O 1
ATOM 1396 N N . PRO A 1 180 ? -15.612 -7.573 14.348 1.00 72.19 180 PRO A N 1
ATOM 1397 C CA . PRO A 1 180 ? -14.264 -7.544 14.887 1.00 72.19 180 PRO A CA 1
ATOM 1398 C C . PRO A 1 180 ? -14.113 -6.383 15.872 1.00 72.19 180 PRO A C 1
ATOM 1400 O O . PRO A 1 180 ? -14.682 -5.306 15.700 1.00 72.19 180 PRO A O 1
ATOM 1403 N N . ASP A 1 181 ? -13.285 -6.590 16.891 1.00 85.62 181 ASP A N 1
ATOM 1404 C CA . ASP A 1 181 ? -12.807 -5.498 17.729 1.00 85.62 181 ASP A CA 1
ATOM 1405 C C . ASP A 1 181 ? -12.035 -4.484 16.864 1.00 85.62 181 ASP A C 1
ATOM 1407 O O . ASP A 1 181 ? -11.127 -4.853 16.111 1.00 85.62 181 ASP A O 1
ATOM 1411 N N . GLN A 1 182 ? -12.395 -3.202 16.970 1.00 88.81 182 GLN A N 1
ATOM 1412 C CA . GLN A 1 182 ? -11.836 -2.127 16.147 1.00 88.81 182 GLN A CA 1
ATOM 1413 C C . GLN A 1 182 ? -10.312 -2.038 16.296 1.00 88.81 182 GLN A C 1
ATOM 1415 O O . GLN A 1 182 ? -9.605 -1.819 15.311 1.00 88.81 182 GLN A O 1
ATOM 1420 N N . GLN A 1 183 ? -9.788 -2.270 17.504 1.00 90.38 183 GLN A N 1
ATOM 1421 C CA . GLN A 1 183 ? -8.349 -2.252 17.757 1.00 90.38 183 GLN A CA 1
ATOM 1422 C C . GLN A 1 183 ? -7.640 -3.430 17.073 1.00 90.38 183 GLN A C 1
ATOM 1424 O O . GLN A 1 183 ? -6.558 -3.273 16.508 1.00 90.38 183 GLN A O 1
ATOM 1429 N N . SER A 1 184 ? -8.256 -4.609 17.080 1.00 88.94 184 SER A N 1
ATOM 1430 C CA . SER A 1 184 ? -7.755 -5.801 16.393 1.00 88.94 184 SER A CA 1
ATOM 1431 C C . SER A 1 184 ? -7.775 -5.639 14.870 1.00 88.94 184 SER A C 1
ATOM 1433 O O . SER A 1 184 ? -6.798 -5.988 14.207 1.00 88.94 184 SER A O 1
ATOM 1435 N N . ALA A 1 185 ? -8.829 -5.038 14.313 1.00 91.38 185 ALA A N 1
ATOM 1436 C CA . ALA A 1 185 ? -8.888 -4.687 12.895 1.00 91.38 185 ALA A CA 1
ATOM 1437 C C . ALA A 1 185 ? -7.809 -3.657 12.519 1.00 91.38 185 ALA A C 1
ATOM 1439 O O . ALA A 1 185 ? -7.158 -3.781 11.482 1.00 91.38 185 ALA A O 1
ATOM 1440 N N . LEU A 1 186 ? -7.556 -2.674 13.385 1.00 93.56 186 LEU A N 1
ATOM 1441 C CA . LEU A 1 186 ? -6.539 -1.656 13.141 1.00 93.56 186 LEU A CA 1
ATOM 1442 C C . LEU A 1 186 ? -5.121 -2.237 13.202 1.00 93.56 186 LEU A C 1
ATOM 1444 O O . LEU A 1 186 ? -4.291 -1.899 12.362 1.00 93.56 186 LEU A O 1
ATOM 1448 N N . ARG A 1 187 ? -4.864 -3.181 14.120 1.00 92.88 187 ARG A N 1
ATOM 1449 C CA . ARG A 1 187 ? -3.628 -3.984 14.121 1.00 92.88 187 ARG A CA 1
ATOM 1450 C C . ARG A 1 187 ? -3.454 -4.756 12.816 1.00 92.88 187 ARG A C 1
ATOM 1452 O O . ARG A 1 187 ? -2.353 -4.772 12.283 1.00 92.88 187 ARG A O 1
ATOM 1459 N N . ALA A 1 188 ? -4.520 -5.345 12.272 1.00 92.50 188 ALA A N 1
ATOM 1460 C CA . ALA A 1 188 ? -4.444 -6.040 10.987 1.00 92.50 188 ALA A CA 1
ATOM 1461 C C . ALA A 1 188 ? -4.061 -5.090 9.838 1.00 92.50 188 ALA A C 1
ATOM 1463 O O . ALA A 1 188 ? -3.242 -5.456 9.000 1.00 92.50 188 ALA A O 1
ATOM 1464 N N . PHE A 1 189 ? -4.578 -3.856 9.818 1.00 94.06 189 PHE A N 1
ATOM 1465 C CA . PHE A 1 189 ? -4.149 -2.850 8.838 1.00 94.06 189 PHE A CA 1
ATOM 1466 C C . PHE A 1 189 ? -2.708 -2.372 9.053 1.00 94.06 189 PHE A C 1
ATOM 1468 O O . PHE A 1 189 ? -1.997 -2.160 8.073 1.00 94.06 189 PHE A O 1
ATOM 1475 N N . ALA A 1 190 ? -2.252 -2.240 10.302 1.00 94.25 190 ALA A N 1
ATOM 1476 C CA . ALA A 1 190 ? -0.858 -1.917 10.607 1.00 94.25 190 ALA A CA 1
ATOM 1477 C C . ALA A 1 190 ? 0.100 -3.032 10.149 1.00 94.25 190 ALA A C 1
ATOM 1479 O O . ALA A 1 190 ? 1.129 -2.757 9.533 1.00 94.25 190 ALA A O 1
ATOM 1480 N N . ASP A 1 191 ? -0.254 -4.293 10.396 1.00 93.44 191 ASP A N 1
ATOM 1481 C CA . ASP A 1 191 ? 0.499 -5.456 9.920 1.00 93.44 191 ASP A CA 1
ATOM 1482 C C . ASP A 1 191 ? 0.513 -5.521 8.385 1.00 93.44 191 ASP A C 1
ATOM 1484 O O . ASP A 1 191 ? 1.551 -5.770 7.777 1.00 93.44 191 ASP A O 1
ATOM 1488 N N . LEU A 1 192 ? -0.621 -5.238 7.742 1.00 93.81 192 LEU A N 1
ATOM 1489 C CA . LEU A 1 192 ? -0.741 -5.217 6.288 1.00 93.81 192 LEU A CA 1
ATOM 1490 C C . LEU A 1 192 ? 0.096 -4.096 5.647 1.00 93.81 192 LEU A C 1
ATOM 1492 O O . LEU A 1 192 ? 0.711 -4.304 4.600 1.00 93.81 192 LEU A O 1
ATOM 1496 N N . ALA A 1 193 ? 0.165 -2.929 6.284 1.00 93.56 193 ALA A N 1
ATOM 1497 C CA . ALA A 1 193 ? 1.045 -1.835 5.887 1.00 93.56 193 ALA A CA 1
ATOM 1498 C C . ALA A 1 193 ? 2.528 -2.238 5.970 1.00 93.56 193 ALA A C 1
ATOM 1500 O O . ALA A 1 193 ? 3.273 -2.040 5.010 1.00 93.56 193 ALA A O 1
ATOM 1501 N N . LYS A 1 194 ? 2.942 -2.884 7.069 1.00 93.25 194 LYS A N 1
ATOM 1502 C CA . LYS A 1 194 ? 4.308 -3.414 7.231 1.00 93.25 194 LYS A CA 1
ATOM 1503 C C . LYS A 1 194 ? 4.642 -4.467 6.179 1.00 93.25 194 LYS A C 1
ATOM 1505 O O . LYS A 1 194 ? 5.696 -4.393 5.552 1.00 93.25 194 LYS A O 1
ATOM 1510 N N . LEU A 1 195 ? 3.729 -5.412 5.944 1.00 92.44 195 LEU A N 1
ATOM 1511 C CA . LEU A 1 195 ? 3.889 -6.429 4.907 1.00 92.44 195 LEU A CA 1
ATOM 1512 C C . LEU A 1 195 ? 4.019 -5.788 3.523 1.00 92.44 195 LEU A C 1
ATOM 1514 O O . LEU A 1 195 ? 4.829 -6.230 2.718 1.00 92.44 195 LEU A O 1
ATOM 1518 N N . THR A 1 196 ? 3.254 -4.735 3.245 1.00 92.31 196 THR A N 1
ATOM 1519 C CA . THR A 1 196 ? 3.322 -4.025 1.964 1.00 92.31 196 THR A CA 1
ATOM 1520 C C . THR A 1 196 ? 4.701 -3.430 1.724 1.00 92.31 196 THR A C 1
ATOM 1522 O O . THR A 1 196 ? 5.272 -3.659 0.662 1.00 92.31 196 THR A O 1
ATOM 1525 N N . ILE A 1 197 ? 5.271 -2.748 2.718 1.00 90.31 197 ILE A N 1
ATOM 1526 C CA . ILE A 1 197 ? 6.640 -2.226 2.636 1.00 90.31 197 ILE A CA 1
ATOM 1527 C C . ILE A 1 197 ? 7.636 -3.368 2.439 1.00 90.31 197 ILE A C 1
ATOM 1529 O O . ILE A 1 197 ? 8.454 -3.303 1.526 1.00 90.31 197 ILE A O 1
ATOM 1533 N N . ALA A 1 198 ? 7.526 -4.440 3.230 1.00 90.38 198 ALA A N 1
ATOM 1534 C CA . ALA A 1 198 ? 8.409 -5.595 3.108 1.00 90.38 198 ALA A CA 1
ATOM 1535 C C . ALA A 1 198 ? 8.362 -6.199 1.696 1.00 90.38 198 ALA A C 1
ATOM 1537 O O . ALA A 1 198 ? 9.405 -6.483 1.115 1.00 90.38 198 ALA A O 1
ATOM 1538 N N . LEU A 1 199 ? 7.170 -6.346 1.109 1.00 90.94 199 LEU A N 1
ATOM 1539 C CA . LEU A 1 199 ? 7.005 -6.836 -0.259 1.00 90.94 199 LEU A CA 1
ATOM 1540 C C . LEU A 1 199 ? 7.604 -5.866 -1.285 1.00 90.94 199 LEU A C 1
ATOM 1542 O O . LEU A 1 199 ? 8.362 -6.294 -2.149 1.00 90.94 199 LEU A O 1
ATOM 1546 N N . LEU A 1 200 ? 7.320 -4.568 -1.186 1.00 87.31 200 LEU A N 1
ATOM 1547 C CA . LEU A 1 200 ? 7.887 -3.565 -2.094 1.00 87.31 200 LEU A CA 1
ATOM 1548 C C . LEU A 1 200 ? 9.427 -3.548 -2.018 1.00 87.31 200 LEU A C 1
ATOM 1550 O O . LEU A 1 200 ? 10.088 -3.385 -3.041 1.00 87.31 200 LEU A O 1
ATOM 1554 N N . GLN A 1 201 ? 10.009 -3.801 -0.846 1.00 86.75 201 GLN A N 1
ATOM 1555 C CA . GLN A 1 201 ? 11.459 -3.867 -0.647 1.00 86.75 201 GLN A CA 1
ATOM 1556 C C . GLN A 1 201 ? 12.112 -5.174 -1.128 1.00 86.75 201 GLN A C 1
ATOM 1558 O O . GLN A 1 201 ? 13.331 -5.197 -1.289 1.00 86.75 201 GLN A O 1
ATOM 1563 N N . LEU A 1 202 ? 11.354 -6.252 -1.382 1.00 87.94 202 LEU A N 1
ATOM 1564 C CA . LEU A 1 202 ? 11.928 -7.516 -1.881 1.00 87.94 202 LEU A CA 1
ATOM 1565 C C . LEU A 1 202 ? 12.540 -7.377 -3.276 1.00 87.94 202 LEU A C 1
ATOM 1567 O O . LEU A 1 202 ? 13.540 -8.023 -3.569 1.00 87.94 202 LEU A O 1
ATOM 1571 N N . ASP A 1 203 ? 11.926 -6.563 -4.131 1.00 85.69 203 ASP A N 1
ATOM 1572 C CA . ASP A 1 203 ? 12.444 -6.225 -5.458 1.00 85.69 203 ASP A CA 1
ATOM 1573 C C . ASP A 1 203 ? 12.131 -4.749 -5.751 1.00 85.69 203 ASP A C 1
ATOM 1575 O O . ASP A 1 203 ? 11.127 -4.449 -6.406 1.00 85.69 203 ASP A O 1
ATOM 1579 N N . PRO A 1 204 ? 12.966 -3.813 -5.248 1.00 80.94 204 PRO A N 1
ATOM 1580 C CA . PRO A 1 204 ? 12.757 -2.375 -5.417 1.00 80.94 204 PRO A CA 1
ATOM 1581 C C . PRO A 1 204 ? 12.686 -1.946 -6.885 1.00 80.94 204 PRO A C 1
ATOM 1583 O O . PRO A 1 204 ? 11.983 -0.995 -7.222 1.00 80.94 204 PRO A O 1
ATOM 1586 N N . ALA A 1 205 ? 13.400 -2.652 -7.768 1.00 78.56 205 ALA A N 1
ATOM 1587 C CA . ALA A 1 205 ? 13.419 -2.354 -9.195 1.00 78.56 205 ALA A CA 1
ATOM 1588 C C . ALA A 1 205 ? 12.076 -2.694 -9.854 1.00 78.56 205 ALA A C 1
ATOM 1590 O O . ALA A 1 205 ? 11.574 -1.921 -10.670 1.00 78.56 205 ALA A O 1
ATOM 1591 N N . ALA A 1 206 ? 11.464 -3.822 -9.483 1.00 77.06 206 ALA A N 1
ATOM 1592 C CA . ALA A 1 206 ? 10.138 -4.185 -9.975 1.00 77.06 206 ALA A CA 1
ATOM 1593 C C . ALA A 1 206 ? 9.001 -3.397 -9.302 1.00 77.06 206 ALA A C 1
ATOM 1595 O O . ALA A 1 206 ? 7.938 -3.223 -9.907 1.00 77.06 206 ALA A O 1
ATOM 1596 N N . SER A 1 207 ? 9.193 -2.942 -8.061 1.00 78.56 207 SER A N 1
ATOM 1597 C CA . SER A 1 207 ? 8.124 -2.391 -7.225 1.00 78.56 207 SER A CA 1
ATOM 1598 C C . SER A 1 207 ? 7.972 -0.869 -7.292 1.00 78.56 207 SER A C 1
ATOM 1600 O O . SER A 1 207 ? 6.835 -0.399 -7.259 1.00 78.56 207 SER A O 1
ATOM 1602 N N . ARG A 1 208 ? 9.069 -0.102 -7.424 1.00 75.06 208 ARG A N 1
ATOM 1603 C CA . ARG A 1 208 ? 9.051 1.372 -7.310 1.00 75.06 208 ARG A CA 1
ATOM 1604 C C . ARG A 1 208 ? 8.159 2.072 -8.330 1.00 75.06 208 ARG A C 1
ATOM 1606 O O . ARG A 1 208 ? 7.601 3.103 -7.997 1.00 75.06 208 ARG A O 1
ATOM 1613 N N . GLN A 1 209 ? 8.039 1.533 -9.550 1.00 79.62 209 GLN A N 1
ATOM 1614 C CA . GLN A 1 209 ? 7.176 2.013 -10.651 1.00 79.62 209 GLN A CA 1
ATOM 1615 C C . GLN A 1 209 ? 6.757 3.501 -10.529 1.00 79.62 209 GLN A C 1
ATOM 1617 O O . GLN A 1 209 ? 5.566 3.798 -10.389 1.00 79.62 209 GLN A O 1
ATOM 1622 N N . PRO A 1 210 ? 7.720 4.441 -10.584 1.00 82.44 210 PRO A N 1
ATOM 1623 C CA . PRO A 1 210 ? 7.576 5.777 -9.991 1.00 82.44 210 PRO A CA 1
ATOM 1624 C C . PRO A 1 210 ? 6.543 6.670 -10.695 1.00 82.44 210 PRO A C 1
ATOM 1626 O O . PRO A 1 210 ? 6.056 7.640 -10.128 1.00 82.44 210 PRO A O 1
ATOM 1629 N N . TYR A 1 211 ? 6.143 6.329 -11.923 1.00 87.31 211 TYR A N 1
ATOM 1630 C CA . TYR A 1 211 ? 5.105 7.052 -12.668 1.00 87.31 211 TYR A CA 1
ATOM 1631 C C . TYR A 1 211 ? 3.705 6.452 -12.523 1.00 87.31 211 TYR A C 1
ATOM 1633 O O . TYR A 1 211 ? 2.728 7.061 -12.954 1.00 87.31 211 TYR A O 1
ATOM 1641 N N . ARG A 1 212 ? 3.571 5.258 -11.933 1.00 84.81 212 ARG A N 1
ATOM 1642 C CA . ARG A 1 212 ? 2.308 4.505 -11.944 1.00 84.81 212 ARG A CA 1
ATOM 1643 C C . ARG A 1 212 ? 1.185 5.218 -11.203 1.00 84.81 212 ARG A C 1
ATOM 1645 O O . ARG A 1 212 ? 0.027 5.122 -11.606 1.00 84.81 212 ARG A O 1
ATOM 1652 N N . ALA A 1 213 ? 1.507 5.914 -10.117 1.00 85.75 213 ALA A N 1
ATOM 1653 C CA . ALA A 1 213 ? 0.510 6.669 -9.369 1.00 85.75 213 ALA A CA 1
ATOM 1654 C C . ALA A 1 213 ? -0.074 7.829 -10.198 1.00 85.75 213 ALA A C 1
ATOM 1656 O O . ALA A 1 213 ? -1.264 8.109 -10.088 1.00 85.75 213 ALA A O 1
ATOM 1657 N N . PHE A 1 214 ? 0.731 8.400 -11.098 1.00 89.88 214 PHE A N 1
ATOM 1658 C CA . PHE A 1 214 ? 0.421 9.586 -11.901 1.00 89.88 214 PHE A CA 1
ATOM 1659 C C . PHE A 1 214 ? -0.058 9.263 -13.325 1.00 89.88 214 PHE A C 1
ATOM 1661 O O . PHE A 1 214 ? -0.443 10.164 -14.069 1.00 89.88 214 PHE A O 1
ATOM 1668 N N . GLU A 1 215 ? -0.040 7.985 -13.722 1.00 90.19 215 GLU A N 1
ATOM 1669 C CA . GLU A 1 215 ? -0.296 7.524 -15.095 1.00 90.19 215 GLU A CA 1
ATOM 1670 C C . GLU A 1 215 ? -1.587 8.105 -15.678 1.00 90.19 215 GLU A C 1
ATOM 1672 O O . GLU A 1 215 ? -1.574 8.652 -16.779 1.00 90.19 215 GLU A O 1
ATOM 1677 N N . GLN A 1 216 ? -2.687 8.056 -14.920 1.00 89.62 216 GLN A N 1
ATOM 1678 C CA . GLN A 1 216 ? -3.973 8.574 -15.387 1.00 89.62 216 GLN A CA 1
ATOM 1679 C C . GLN A 1 216 ? -3.901 10.078 -15.665 1.00 89.62 216 GLN A C 1
ATOM 1681 O O . GLN A 1 216 ? -4.348 10.529 -16.714 1.00 89.62 216 GLN A O 1
ATOM 1686 N N . LYS A 1 217 ? -3.290 10.851 -14.761 1.00 90.88 217 LYS A N 1
ATOM 1687 C CA . LYS A 1 217 ? -3.181 12.305 -14.899 1.00 90.88 217 LYS A CA 1
ATOM 1688 C C . LYS A 1 217 ? -2.318 12.695 -16.096 1.00 90.88 217 LYS A C 1
ATOM 1690 O O . LYS A 1 217 ? -2.653 13.634 -16.816 1.00 90.88 217 LYS A O 1
ATOM 1695 N N . ILE A 1 218 ? -1.238 11.948 -16.321 1.00 92.88 218 ILE A N 1
ATOM 1696 C CA . ILE A 1 218 ? -0.359 12.100 -17.481 1.00 92.88 218 ILE A CA 1
ATOM 1697 C C . ILE A 1 218 ? -1.140 11.814 -18.773 1.00 92.88 218 ILE A C 1
ATOM 1699 O O . ILE A 1 218 ? -1.132 12.633 -19.692 1.00 92.88 218 ILE A O 1
ATOM 1703 N N . VAL A 1 219 ? -1.850 10.683 -18.839 1.00 93.31 219 VAL A N 1
ATOM 1704 C CA . VAL A 1 219 ? -2.647 10.287 -20.014 1.00 93.31 219 VAL A CA 1
ATOM 1705 C C . VAL A 1 219 ? -3.755 11.298 -20.304 1.00 93.31 219 VAL A C 1
ATOM 1707 O O . VAL A 1 219 ? -3.918 11.701 -21.458 1.00 93.31 219 VAL A O 1
ATOM 1710 N N . ASP A 1 220 ? -4.484 11.742 -19.282 1.00 93.38 220 ASP A N 1
ATOM 1711 C CA . ASP A 1 220 ? -5.572 12.715 -19.418 1.00 93.38 220 ASP A CA 1
ATOM 1712 C C . ASP A 1 220 ? -5.055 14.049 -19.958 1.00 93.38 220 ASP A C 1
ATOM 1714 O O . ASP A 1 220 ? -5.628 14.602 -20.897 1.00 93.38 220 ASP A O 1
ATOM 1718 N N . PHE A 1 221 ? -3.935 14.537 -19.413 1.00 93.50 221 PHE A N 1
ATOM 1719 C CA . PHE A 1 221 ? -3.307 15.778 -19.857 1.00 93.50 221 PHE A CA 1
ATOM 1720 C C . PHE A 1 221 ? -2.942 15.729 -21.342 1.00 93.50 221 PHE A C 1
ATOM 1722 O O . PHE A 1 221 ? -3.303 16.631 -22.100 1.00 93.50 221 PHE A O 1
ATOM 1729 N N . PHE A 1 222 ? -2.263 14.665 -21.782 1.00 92.88 222 PHE A N 1
ATOM 1730 C CA . PHE A 1 222 ? -1.884 14.531 -23.188 1.00 92.88 222 PHE A CA 1
ATOM 1731 C C . PHE A 1 222 ? -3.099 14.333 -24.092 1.00 92.88 222 PHE A C 1
ATOM 1733 O O . PHE A 1 222 ? -3.160 14.940 -25.159 1.00 92.88 222 PHE A O 1
ATOM 1740 N N . THR A 1 223 ? -4.085 13.541 -23.667 1.00 93.12 223 THR A N 1
ATOM 1741 C CA . THR A 1 223 ? -5.322 13.328 -24.434 1.00 93.12 223 THR A CA 1
ATOM 1742 C C . THR A 1 223 ? -6.042 14.652 -24.669 1.00 93.12 223 THR A C 1
ATOM 1744 O O . THR A 1 223 ? -6.349 14.985 -25.813 1.00 93.12 223 THR A O 1
ATOM 1747 N N . GLN A 1 224 ? -6.227 15.449 -23.615 1.00 91.25 224 GLN A N 1
ATOM 1748 C CA . GLN A 1 224 ? -6.855 16.763 -23.708 1.00 91.25 224 GLN A CA 1
ATOM 1749 C C . GLN A 1 224 ? -6.045 17.719 -24.594 1.00 91.25 224 GLN A C 1
ATOM 1751 O O . GLN A 1 224 ? -6.604 18.357 -25.482 1.00 91.25 224 GLN A O 1
ATOM 1756 N N . HIS A 1 225 ? -4.723 17.769 -24.417 1.00 90.31 225 HIS A N 1
ATOM 1757 C CA . HIS A 1 225 ? -3.855 18.627 -25.220 1.00 90.31 225 HIS A CA 1
ATOM 1758 C C . HIS A 1 225 ? -3.923 18.294 -26.721 1.00 90.31 225 HIS A C 1
ATOM 1760 O O . HIS A 1 225 ? -4.028 19.193 -27.555 1.00 90.31 225 HIS A O 1
ATOM 1766 N N . PHE A 1 226 ? -3.919 17.007 -27.083 1.00 89.31 226 PHE A N 1
ATOM 1767 C CA . PHE A 1 226 ? -4.050 16.584 -28.479 1.00 89.31 226 PHE A CA 1
ATOM 1768 C C . PHE A 1 226 ? -5.445 16.844 -29.056 1.00 89.31 226 PHE A C 1
ATOM 1770 O O . PHE A 1 226 ? -5.563 17.150 -30.245 1.00 89.31 226 PHE A O 1
ATOM 1777 N N . GLU A 1 227 ? -6.503 16.733 -28.251 1.00 90.44 227 GLU A N 1
ATOM 1778 C CA . GLU A 1 227 ? -7.845 17.137 -28.675 1.00 90.44 227 GLU A CA 1
ATOM 1779 C C . GLU A 1 227 ? -7.930 18.640 -28.951 1.00 90.44 227 GLU A C 1
ATOM 1781 O O . GLU A 1 227 ? -8.520 19.041 -29.955 1.00 90.44 227 GLU A O 1
ATOM 1786 N N . ASP A 1 228 ? -7.315 19.463 -28.107 1.00 86.94 228 ASP A N 1
ATOM 1787 C CA . ASP A 1 228 ? -7.336 20.917 -28.253 1.00 86.94 228 ASP A CA 1
ATOM 1788 C C . ASP A 1 228 ? -6.515 21.384 -29.463 1.00 86.94 228 ASP A C 1
ATOM 1790 O O . ASP A 1 228 ? -6.978 22.246 -30.211 1.00 86.94 228 ASP A O 1
ATOM 1794 N N . LEU A 1 229 ? -5.373 20.746 -29.748 1.00 84.44 229 LEU A N 1
ATOM 1795 C CA . LEU A 1 229 ? -4.618 20.974 -30.989 1.00 84.44 229 LEU A CA 1
ATOM 1796 C C . LEU A 1 229 ? -5.453 20.646 -32.238 1.00 84.44 229 LEU A C 1
ATOM 1798 O O . LEU A 1 229 ? -5.504 21.437 -33.177 1.00 84.44 229 LEU A O 1
ATOM 1802 N N . ARG A 1 230 ? -6.188 19.524 -32.230 1.00 81.31 230 ARG A N 1
ATOM 1803 C CA . ARG A 1 230 ? -7.084 19.152 -33.342 1.00 81.31 230 ARG A CA 1
ATOM 1804 C C . ARG A 1 230 ? -8.256 20.118 -33.521 1.00 81.31 230 ARG A C 1
ATOM 1806 O O . ARG A 1 230 ? -8.741 20.271 -34.638 1.00 81.31 230 ARG A O 1
ATOM 1813 N N . ARG A 1 231 ? -8.741 20.737 -32.440 1.00 79.00 231 ARG A N 1
ATOM 1814 C CA . ARG A 1 231 ? -9.797 21.764 -32.495 1.00 79.00 231 ARG A CA 1
ATOM 1815 C C . ARG A 1 231 ? -9.255 23.113 -32.979 1.00 79.00 231 ARG A C 1
ATOM 1817 O O . ARG A 1 231 ? -9.974 23.812 -33.685 1.00 79.00 231 ARG A O 1
ATOM 1824 N N . GLY A 1 232 ? -8.009 23.450 -32.639 1.00 64.56 232 GLY A N 1
ATOM 1825 C CA . GLY A 1 232 ? -7.320 24.663 -33.092 1.00 64.56 232 GLY A CA 1
ATOM 1826 C C . GLY A 1 232 ? -7.058 24.688 -34.601 1.00 64.56 232 GLY A C 1
ATOM 1827 O O . GLY A 1 232 ? -7.363 25.684 -35.249 1.00 64.56 232 GLY A O 1
ATOM 1828 N N . ASP A 1 233 ? -6.621 23.567 -35.184 1.00 57.50 233 ASP A N 1
ATOM 1829 C CA . ASP A 1 233 ? -6.363 23.453 -36.633 1.00 57.50 233 ASP A CA 1
ATOM 1830 C C . ASP A 1 233 ? -7.643 23.493 -37.501 1.00 57.50 233 ASP A C 1
ATOM 1832 O O . ASP A 1 233 ? -7.572 23.650 -38.719 1.00 57.50 233 ASP A O 1
ATOM 1836 N N . GLY A 1 234 ? -8.830 23.362 -36.895 1.00 55.19 234 GLY A N 1
ATOM 1837 C CA . GLY A 1 234 ? -10.123 23.451 -37.585 1.00 55.19 234 GLY A CA 1
ATOM 1838 C C . GLY A 1 234 ? -10.735 24.856 -37.636 1.00 55.19 234 GLY A C 1
ATOM 1839 O O . GLY A 1 234 ? -11.748 25.038 -38.311 1.00 55.19 234 GLY A O 1
ATOM 1840 N N . ALA A 1 235 ? -10.163 25.833 -36.921 1.00 55.22 235 ALA A N 1
ATOM 1841 C CA . ALA A 1 235 ? -10.697 27.195 -36.822 1.00 55.22 235 ALA A CA 1
ATOM 1842 C C . ALA A 1 235 ? -10.056 28.195 -37.808 1.00 55.22 235 ALA A C 1
ATOM 1844 O O . ALA A 1 235 ? -10.632 29.257 -38.027 1.00 55.22 235 ALA A O 1
ATOM 1845 N N . ASP A 1 236 ? -8.935 27.829 -38.442 1.00 53.38 236 ASP A N 1
ATOM 1846 C CA . ASP A 1 236 ? -8.187 28.654 -39.407 1.00 53.38 236 ASP A CA 1
ATOM 1847 C C . ASP A 1 236 ? -8.109 28.000 -40.806 1.00 53.38 236 ASP A C 1
ATOM 1849 O O . ASP A 1 236 ? -7.068 27.992 -41.466 1.00 53.38 236 ASP A O 1
ATOM 1853 N N . ALA A 1 237 ? -9.222 27.441 -41.293 1.00 46.47 237 ALA A N 1
ATOM 1854 C CA . ALA A 1 237 ? -9.362 27.086 -42.707 1.00 46.47 237 ALA A CA 1
ATOM 1855 C C . ALA A 1 237 ? -10.135 28.206 -43.446 1.00 46.47 237 ALA A C 1
ATOM 1857 O O . ALA A 1 237 ? -11.303 28.423 -43.110 1.00 46.47 237 ALA A O 1
ATOM 1858 N N . PRO A 1 238 ? -9.508 28.938 -44.393 1.00 50.09 238 PRO A N 1
ATOM 1859 C CA . PRO A 1 238 ? -10.145 30.019 -45.155 1.00 50.09 238 PRO A CA 1
ATOM 1860 C C . PRO A 1 238 ? -11.237 29.544 -46.124 1.00 50.09 238 PRO A C 1
ATOM 1862 O O . PRO A 1 238 ? -11.157 28.393 -46.614 1.00 50.09 238 PRO A O 1
#

pLDDT: mean 87.78, std 9.18, range [46.47, 96.88]

Radius of gyration: 21.05 Å; chains: 1; bounding box: 57×54×65 Å

Secondary structure (DSSP, 8-state):
---GGG--HHHHHHHHHTT-S-------TTTTSTT-SSSSHHHHHHHHHHHHHHHTTSTTTHHHHHHHHHHHHHH-HHHHHHHHHHHHHHHH--SHHHHHHHHHHHHHHHHHHHHHHS---SSPBTTB--STT-HHHHHHHHHHHHS-TT-TTHHHHHHHHHHHHHHHHHHHHHTTSS---HHHHHHHHHHHHHHHHHHHHHSHHHH--TTTTTHHHHHHHHHHHHHHHHHHTTS---